Protein AF-A0A7J4DGB2-F1 (afdb_monomer_lite)

Secondary structure (DSSP, 8-state):
------------B--SEE----SSHHHHHHHHHHHHHHHHHHHHHH-GGGTS--HHHHHHHHHHHHHHSPPHHHHHHHHHHHHH--HHHHHHHHT-SEEEEETTTTEEEE--S--TTS-SSPPPPGGGS-STTTTSPPTT-PPPTTSHHHH-PPBPPSEEHHHHHHHHHHHHHHHHHHHHHHTTS-----TT---------THHHHHHHHHHHHHHHHHHHHHHHHHHHHH-----EEEETTEEE-SS-PPPP-SSPPPPEEETTEEEEEESS-SS-------

Foldseek 3Di:
DPPPPPPPQQALECEAEAEFAAPDPVLVVLLVVLVVQLVLQVVQLVDVVSPHRRLLSNLSSLVSNLVSGDFPSVVSLVVLLVVQVEPLLVVCVVVPQWDQPDPVVSDIDGDDNDDPPDDSHYDDDPVQAPLVCRLAQTPVNDDDCPQCVNNPDRHGHNYYSNNVSNVSSVVSVVVVVVVVVVVVDPPPDDDDDPPPPPPPDPVVVVVVVVVVVVVVVVVVVVVVVVVVVVPDDQDFDCPDPRGTDHPDDDDDDHPDFDDWDADVPDPVRTDGRDPDDDDDDDD

Radius of gyration: 28.69 Å; chains: 1; bounding box: 80×52×82 Å

Sequence (283 aa):
MTDSATTPQVELDGGTFAFTLPDHWIKWIVFVFGGLLFVIGFVMSADPEFGGPVPAVSAIGCLLMLAACPTELAVKLAKIRAQMRPAAVKMRSDAGGVELESFWNSATVERPSHDDRDWVFPAPPEDDWHLDSRYAADADKELIPEHPNRVGTPRPPQFSNYGIFSALAFLLLLWQASLLDWGRRPMEACLGCDVSTTTSGPHLAFYLIGISVIWLGISVFMWKRALAMQDTPTSNIRSMAVGTLELVGQVRPWVVHPPTVAVDGDASKSVDDLSAWYWKYEI

Structure (mmCIF, N/CA/C/O backbone):
data_AF-A0A7J4DGB2-F1
#
_entry.id   AF-A0A7J4DGB2-F1
#
loop_
_atom_site.group_PDB
_atom_site.id
_atom_site.type_symbol
_atom_site.label_atom_id
_atom_site.label_alt_id
_atom_site.label_comp_id
_atom_site.label_asym_id
_atom_site.label_entity_id
_atom_site.label_seq_id
_atom_site.pdbx_PDB_ins_code
_atom_site.Cartn_x
_atom_site.Cartn_y
_atom_site.Cartn_z
_atom_site.occupancy
_atom_site.B_iso_or_equiv
_atom_site.auth_seq_id
_atom_site.auth_comp_id
_atom_site.auth_asym_id
_atom_site.auth_atom_id
_atom_site.pdbx_PDB_model_num
ATOM 1 N N . MET A 1 1 ? -25.407 -21.820 27.261 1.00 27.69 1 MET A N 1
ATOM 2 C CA . MET A 1 1 ? -24.065 -22.180 26.762 1.00 27.69 1 MET A CA 1
ATOM 3 C C . MET A 1 1 ? -23.988 -21.680 25.336 1.00 27.69 1 MET A C 1
ATOM 5 O O . MET A 1 1 ? -24.285 -22.413 24.407 1.00 27.69 1 MET A O 1
ATOM 9 N N . THR A 1 2 ? -23.758 -20.384 25.189 1.00 28.05 2 THR A N 1
ATOM 10 C CA . THR A 1 2 ? -23.462 -19.740 23.911 1.00 28.05 2 THR A CA 1
ATOM 11 C C . THR A 1 2 ? -21.948 -19.700 23.818 1.00 28.05 2 THR A C 1
ATOM 13 O O . THR A 1 2 ? -21.305 -19.266 24.773 1.00 28.05 2 THR A O 1
ATOM 16 N N . ASP A 1 3 ? -21.399 -20.253 22.737 1.00 30.08 3 ASP A N 1
ATOM 17 C CA . ASP A 1 3 ? -19.969 -20.233 22.447 1.00 30.08 3 ASP A CA 1
ATOM 18 C C . ASP A 1 3 ? -19.434 -18.817 22.668 1.00 30.08 3 ASP A C 1
ATOM 20 O O . ASP A 1 3 ? -19.866 -17.874 22.004 1.00 30.08 3 ASP A O 1
ATOM 24 N N . SER A 1 4 ? -18.513 -18.663 23.621 1.00 35.34 4 SER A N 1
ATOM 25 C CA . SER A 1 4 ? -17.653 -17.489 23.691 1.00 35.34 4 SER A CA 1
ATOM 26 C C . SER A 1 4 ? -16.966 -17.403 22.336 1.00 35.34 4 SER A C 1
ATOM 28 O O . SER A 1 4 ? -16.158 -18.280 22.008 1.00 35.34 4 SER A O 1
ATOM 30 N N . ALA A 1 5 ? -17.363 -16.426 21.521 1.00 39.62 5 ALA A N 1
ATOM 31 C CA . ALA A 1 5 ? -16.809 -16.205 20.201 1.00 39.62 5 ALA A CA 1
ATOM 32 C C . ALA A 1 5 ? -15.293 -16.089 20.354 1.00 39.62 5 ALA A C 1
ATOM 34 O O . ALA A 1 5 ? -14.771 -15.086 20.834 1.00 39.62 5 ALA A O 1
ATOM 35 N N . THR A 1 6 ? -14.587 -17.160 20.004 1.00 41.75 6 THR A N 1
ATOM 36 C CA . THR A 1 6 ? -13.137 -17.157 19.925 1.00 41.75 6 THR A CA 1
ATOM 37 C C . THR A 1 6 ? -12.818 -16.132 18.859 1.00 41.75 6 THR A C 1
ATOM 39 O O . THR A 1 6 ? -13.097 -16.347 17.679 1.00 41.75 6 THR A O 1
ATOM 42 N N . THR A 1 7 ? -12.326 -14.968 19.282 1.00 51.03 7 THR A N 1
ATOM 43 C CA . THR A 1 7 ? -11.871 -13.937 18.359 1.00 51.03 7 THR A CA 1
ATOM 44 C C . THR A 1 7 ? -10.851 -14.629 17.458 1.00 51.03 7 THR A C 1
ATOM 46 O O . THR A 1 7 ? -9.883 -15.192 17.983 1.00 51.03 7 THR A O 1
ATOM 49 N N . PRO A 1 8 ? -11.088 -14.714 16.137 1.00 53.09 8 PRO A N 1
ATOM 50 C CA . PRO A 1 8 ? -10.176 -15.426 15.261 1.00 53.09 8 PRO A CA 1
ATOM 51 C C . PRO A 1 8 ? -8.798 -14.799 15.443 1.00 53.09 8 PRO A C 1
ATOM 53 O O . PRO A 1 8 ? -8.673 -13.576 15.401 1.00 53.09 8 PRO A O 1
ATOM 56 N N . GLN A 1 9 ? -7.776 -15.616 15.714 1.00 57.38 9 GLN A N 1
ATOM 57 C CA . GLN A 1 9 ? -6.423 -15.089 15.836 1.00 57.38 9 GLN A CA 1
ATOM 58 C C . GLN A 1 9 ? -6.034 -14.478 14.493 1.00 57.38 9 GLN A C 1
ATOM 60 O O . GLN A 1 9 ? -5.872 -15.176 13.492 1.00 57.38 9 GLN A O 1
ATOM 65 N N . VAL A 1 10 ? -5.965 -13.150 14.467 1.00 66.19 10 VAL A N 1
ATOM 66 C CA . VAL A 1 10 ? -5.619 -12.393 13.274 1.00 66.19 10 VAL A CA 1
ATOM 67 C C . VAL A 1 10 ? -4.107 -12.364 13.168 1.00 66.19 10 VAL A C 1
ATOM 69 O O . VAL A 1 10 ? -3.430 -11.557 13.796 1.00 66.19 10 VAL A O 1
ATOM 72 N N . GLU A 1 11 ? -3.573 -13.272 12.363 1.00 70.62 11 GLU A N 1
ATOM 73 C CA . GLU A 1 11 ? -2.153 -13.302 12.048 1.00 70.62 11 GLU A CA 1
ATOM 74 C C . GLU A 1 11 ? -1.846 -12.299 10.923 1.00 70.62 11 GLU A C 1
ATOM 76 O O . GLU A 1 11 ? -2.197 -12.498 9.755 1.00 70.62 11 GLU A O 1
ATOM 81 N N . LEU A 1 12 ? -1.179 -11.193 11.273 1.00 76.44 12 LEU A N 1
ATOM 82 C CA . LEU A 1 12 ? -0.697 -10.180 10.324 1.00 76.44 12 LEU A CA 1
ATOM 83 C C . LEU A 1 12 ? 0.734 -10.468 9.819 1.00 76.44 12 LEU A C 1
ATOM 85 O O . LEU A 1 12 ? 1.511 -9.540 9.580 1.00 76.44 12 LEU A O 1
ATOM 89 N N . ASP A 1 13 ? 1.103 -11.741 9.653 1.00 79.94 13 ASP A N 1
ATOM 90 C CA . ASP A 1 13 ? 2.403 -12.143 9.096 1.00 79.94 13 ASP A CA 1
ATOM 91 C C . ASP A 1 13 ? 2.305 -12.325 7.575 1.00 79.94 13 ASP A C 1
ATOM 93 O O . ASP A 1 13 ? 1.512 -13.138 7.099 1.00 79.94 13 ASP A O 1
ATOM 97 N N . GLY A 1 14 ? 3.071 -11.552 6.798 1.00 73.44 14 GLY A N 1
ATOM 98 C CA . GLY A 1 14 ? 3.142 -11.648 5.335 1.00 73.44 14 GLY A CA 1
ATOM 99 C C . GLY A 1 14 ? 3.915 -12.860 4.796 1.00 73.44 14 GLY A C 1
ATOM 100 O O . GLY A 1 14 ? 3.881 -13.149 3.601 1.00 73.44 14 GLY A O 1
ATOM 101 N N . GLY A 1 15 ? 4.618 -13.597 5.656 1.00 83.50 15 GLY A N 1
ATOM 102 C CA . GLY A 1 15 ? 5.395 -14.763 5.250 1.00 83.50 15 GLY A CA 1
ATOM 103 C C . GLY A 1 15 ? 6.564 -14.423 4.314 1.00 83.50 15 GLY A C 1
ATOM 104 O O . GLY A 1 15 ? 7.154 -13.343 4.354 1.00 83.50 15 GLY A O 1
ATOM 105 N N . THR A 1 16 ? 6.965 -15.378 3.474 1.00 84.50 16 THR A N 1
ATOM 106 C CA . THR A 1 16 ? 8.126 -15.217 2.581 1.00 84.50 16 THR A CA 1
ATOM 107 C C . THR A 1 16 ? 7.771 -14.576 1.241 1.00 84.50 16 THR A C 1
ATOM 109 O O . THR A 1 16 ? 8.539 -13.753 0.745 1.00 84.50 16 THR A O 1
ATOM 112 N N . PHE A 1 17 ? 6.616 -14.911 0.665 1.00 83.81 17 PHE A N 1
ATOM 113 C CA . PHE A 1 17 ? 6.192 -14.444 -0.656 1.00 83.81 17 PHE A CA 1
ATOM 114 C C . PHE A 1 17 ? 4.788 -13.857 -0.621 1.00 83.81 17 PHE A C 1
ATOM 116 O O . PHE A 1 17 ? 3.839 -14.524 -0.214 1.00 83.81 17 PHE A O 1
ATOM 123 N N . ALA A 1 18 ? 4.656 -12.648 -1.158 1.00 84.12 18 ALA A N 1
ATOM 124 C CA . ALA A 1 18 ? 3.411 -11.907 -1.185 1.00 84.12 18 ALA A CA 1
ATOM 125 C C . ALA A 1 18 ? 3.111 -11.336 -2.566 1.00 84.12 18 ALA A C 1
ATOM 127 O O . ALA A 1 18 ? 3.565 -10.249 -2.948 1.00 84.12 18 ALA A O 1
ATOM 128 N N . PHE A 1 19 ? 2.284 -12.078 -3.291 1.00 87.31 19 PHE A N 1
ATOM 129 C CA . PHE A 1 19 ? 1.751 -11.676 -4.581 1.00 87.31 19 PHE A CA 1
ATOM 130 C C . PHE A 1 19 ? 0.282 -11.315 -4.422 1.00 87.31 19 PHE A C 1
ATOM 132 O O . PHE A 1 19 ? -0.572 -12.167 -4.181 1.00 87.31 19 PHE A O 1
ATOM 139 N N . THR A 1 20 ? -0.006 -10.028 -4.533 1.00 89.31 20 THR A N 1
ATOM 140 C CA . THR A 1 20 ? -1.364 -9.490 -4.510 1.00 89.31 20 THR A CA 1
ATOM 141 C C . THR A 1 20 ? -1.845 -9.180 -5.919 1.00 89.31 20 THR A C 1
ATOM 143 O O . THR A 1 20 ? -1.058 -8.896 -6.822 1.00 89.31 20 THR A O 1
ATOM 146 N N . LEU A 1 21 ? -3.159 -9.227 -6.100 1.00 91.12 21 LEU A N 1
ATOM 147 C CA . LEU A 1 21 ? -3.816 -8.777 -7.319 1.00 91.12 21 LEU A CA 1
ATOM 148 C C . LEU A 1 21 ? -4.520 -7.440 -7.060 1.00 91.12 21 LEU A C 1
ATOM 150 O O . LEU A 1 21 ? -4.812 -7.128 -5.900 1.00 91.12 21 LEU A O 1
ATOM 154 N N . PRO A 1 22 ? -4.801 -6.657 -8.113 1.00 92.56 22 PRO A N 1
ATOM 155 C CA . PRO A 1 22 ? -5.600 -5.446 -7.993 1.00 92.56 22 PRO A CA 1
ATOM 156 C C . PRO A 1 22 ? -6.967 -5.712 -7.336 1.00 92.56 22 PRO A C 1
ATOM 158 O O . PRO A 1 22 ? -7.655 -6.678 -7.669 1.00 92.56 22 PRO A O 1
ATOM 161 N N . ASP A 1 23 ? -7.365 -4.837 -6.414 1.00 85.06 23 ASP A N 1
ATOM 162 C CA . ASP A 1 23 ? -8.613 -4.910 -5.632 1.00 85.06 23 ASP A CA 1
ATOM 163 C C . ASP A 1 23 ? -9.797 -4.177 -6.299 1.00 85.06 23 ASP A C 1
ATOM 165 O O . ASP A 1 23 ? -10.953 -4.508 -6.047 1.00 85.06 23 ASP A O 1
ATOM 169 N N . HIS A 1 24 ? -9.526 -3.223 -7.194 1.00 85.94 24 HIS A N 1
ATOM 170 C CA . HIS A 1 24 ? -10.535 -2.447 -7.918 1.00 85.94 24 HIS A CA 1
ATOM 171 C C . HIS A 1 24 ? -10.396 -2.566 -9.437 1.00 85.94 24 HIS A C 1
ATOM 173 O O . HIS A 1 24 ? -9.297 -2.706 -9.975 1.00 85.94 24 HIS A O 1
ATOM 179 N N . TRP A 1 25 ? -11.518 -2.420 -10.148 1.00 89.69 25 TRP A N 1
ATOM 180 C CA . TRP A 1 25 ? -11.575 -2.517 -11.612 1.00 89.69 25 TRP A CA 1
ATOM 181 C C . TRP A 1 25 ? -10.662 -1.499 -12.322 1.00 89.69 25 TRP A C 1
ATOM 183 O O . TRP A 1 25 ? -10.020 -1.840 -13.312 1.00 89.69 25 TRP A O 1
ATOM 193 N N . ILE A 1 26 ? -10.519 -0.281 -11.783 1.00 91.00 26 ILE A N 1
ATOM 194 C CA . ILE A 1 26 ? -9.603 0.740 -12.328 1.00 91.00 26 ILE A CA 1
ATOM 195 C C . ILE A 1 26 ? -8.151 0.261 -12.239 1.00 91.00 26 ILE A C 1
ATOM 197 O O . ILE A 1 26 ? -7.395 0.364 -13.204 1.00 91.00 26 ILE A O 1
ATOM 201 N N . LYS A 1 27 ? -7.757 -0.311 -11.096 1.00 92.56 27 LYS A N 1
ATOM 202 C CA . LYS A 1 27 ? -6.404 -0.846 -10.912 1.00 92.56 27 LYS A CA 1
ATOM 203 C C . LYS A 1 27 ? -6.159 -2.054 -11.818 1.00 92.56 27 LYS A C 1
ATOM 205 O O . LYS A 1 27 ? -5.052 -2.199 -12.319 1.00 92.56 27 LYS A O 1
ATOM 210 N N . TRP A 1 28 ? -7.179 -2.866 -12.110 1.00 95.25 28 TRP A N 1
ATOM 211 C CA . TRP A 1 28 ? -7.082 -3.918 -13.130 1.00 95.25 28 TRP A CA 1
ATOM 212 C C . TRP A 1 28 ? -6.769 -3.365 -14.524 1.00 95.25 28 TRP A C 1
ATOM 214 O O . TRP A 1 28 ? -5.903 -3.915 -15.201 1.00 95.25 28 TRP A O 1
ATOM 224 N N . ILE A 1 29 ? -7.401 -2.262 -14.937 1.00 95.88 29 ILE A N 1
ATOM 225 C CA . ILE A 1 29 ? -7.090 -1.607 -16.220 1.00 95.88 29 ILE A CA 1
ATOM 226 C C . ILE A 1 29 ? -5.627 -1.154 -16.249 1.00 95.88 29 ILE A C 1
ATOM 228 O O . ILE A 1 29 ? -4.911 -1.459 -17.202 1.00 95.88 29 ILE A O 1
ATOM 232 N N . VAL A 1 30 ? -5.166 -0.476 -15.192 1.00 95.38 30 VAL A N 1
ATOM 233 C CA . VAL A 1 30 ? -3.769 -0.020 -15.079 1.00 95.38 30 VAL A CA 1
ATOM 234 C C . VAL A 1 30 ? -2.798 -1.202 -15.091 1.00 95.38 30 VAL A C 1
ATOM 236 O O . VAL A 1 30 ? -1.768 -1.140 -15.759 1.00 95.38 30 VAL A O 1
ATOM 239 N N . PHE A 1 31 ? -3.134 -2.293 -14.403 1.00 95.56 31 PHE A N 1
ATOM 240 C CA . PHE A 1 31 ? -2.315 -3.501 -14.345 1.00 95.56 31 PHE A CA 1
ATOM 241 C C . PHE A 1 31 ? -2.181 -4.174 -15.715 1.00 95.56 31 PHE A C 1
ATOM 243 O O . PHE A 1 31 ? -1.068 -4.483 -16.138 1.00 95.56 31 PHE A O 1
ATOM 250 N N . VAL A 1 32 ? -3.292 -4.357 -16.438 1.00 96.38 32 VAL A N 1
ATOM 251 C CA . VAL A 1 32 ? -3.288 -4.951 -17.786 1.00 96.38 32 VAL A CA 1
ATOM 252 C C . VAL A 1 32 ? -2.542 -4.054 -18.770 1.00 96.38 32 VAL A C 1
ATOM 254 O O . VAL A 1 32 ? -1.711 -4.541 -19.534 1.00 96.38 32 VAL A O 1
ATOM 257 N N . PHE A 1 33 ? -2.782 -2.744 -18.724 1.00 96.62 33 PHE A N 1
ATOM 258 C CA . PHE A 1 33 ? -2.067 -1.782 -19.559 1.00 96.62 33 PHE A CA 1
ATOM 259 C C . PHE A 1 33 ? -0.557 -1.780 -19.270 1.00 96.62 33 PHE A C 1
ATOM 261 O O . PHE A 1 33 ? 0.250 -1.817 -20.198 1.00 96.62 33 PHE A O 1
ATOM 268 N N . GLY A 1 34 ? -0.164 -1.827 -17.994 1.00 95.94 34 GLY A N 1
ATOM 269 C CA . GLY A 1 34 ? 1.232 -1.978 -17.583 1.00 95.94 34 GLY A CA 1
ATOM 270 C C . GLY A 1 34 ? 1.858 -3.280 -18.091 1.00 95.94 34 GLY A C 1
ATOM 271 O O . GLY A 1 34 ? 2.965 -3.258 -18.627 1.00 95.94 34 GLY A O 1
ATOM 272 N N . GLY A 1 35 ? 1.127 -4.396 -18.017 1.00 96.00 35 GLY A N 1
ATOM 273 C CA . GLY A 1 35 ? 1.557 -5.683 -18.569 1.00 96.00 35 GLY A CA 1
ATOM 274 C C . GLY A 1 35 ? 1.746 -5.658 -20.090 1.00 96.00 35 GLY A C 1
ATOM 275 O O . GLY A 1 35 ? 2.731 -6.194 -20.596 1.00 96.00 35 GLY A O 1
ATOM 276 N N . LEU A 1 36 ? 0.859 -4.982 -20.826 1.00 96.44 36 LEU A N 1
ATOM 277 C CA . LEU A 1 36 ? 1.003 -4.791 -22.274 1.00 96.44 36 LEU A CA 1
ATOM 278 C C . LEU A 1 36 ? 2.256 -3.978 -22.612 1.00 96.44 36 LEU A C 1
ATOM 280 O O . LEU A 1 36 ? 3.029 -4.387 -23.476 1.00 96.44 36 LEU A O 1
ATOM 284 N N . LEU A 1 37 ? 2.500 -2.870 -21.904 1.00 94.88 37 LEU A N 1
ATOM 285 C CA . LEU A 1 37 ? 3.717 -2.071 -22.082 1.00 94.88 37 LEU A CA 1
ATOM 286 C C . LEU A 1 37 ? 4.981 -2.861 -21.739 1.00 94.88 37 LEU A C 1
ATOM 288 O O . LEU A 1 37 ? 5.983 -2.737 -22.442 1.00 94.88 37 LEU A O 1
ATOM 292 N N . PHE A 1 38 ? 4.927 -3.707 -20.708 1.00 95.31 38 PHE A N 1
ATOM 293 C CA . PHE A 1 38 ? 6.025 -4.604 -20.371 1.00 95.31 38 PHE A CA 1
ATOM 294 C C . PHE A 1 38 ? 6.406 -5.506 -21.549 1.00 95.31 38 PHE A C 1
ATOM 296 O O . PHE A 1 38 ? 7.572 -5.519 -21.951 1.00 95.31 38 PHE A O 1
ATOM 303 N N . VAL A 1 39 ? 5.425 -6.202 -22.131 1.00 93.81 39 VAL A N 1
ATOM 304 C CA . VAL A 1 39 ? 5.641 -7.118 -23.261 1.00 93.81 39 VAL A CA 1
ATOM 305 C C . VAL A 1 39 ? 6.080 -6.365 -24.515 1.00 93.81 39 VAL A C 1
ATOM 307 O O . VAL A 1 39 ? 7.064 -6.757 -25.135 1.00 93.81 39 VAL A O 1
ATOM 310 N N . ILE A 1 40 ? 5.403 -5.268 -24.869 1.00 91.38 40 ILE A N 1
ATOM 311 C CA . ILE A 1 40 ? 5.737 -4.462 -26.054 1.00 91.38 40 ILE A CA 1
ATOM 312 C C . ILE A 1 40 ? 7.166 -3.931 -25.947 1.00 91.38 40 ILE A C 1
ATOM 314 O O . ILE A 1 40 ? 7.957 -4.129 -26.865 1.00 91.38 40 ILE A O 1
ATOM 318 N N . GLY A 1 41 ? 7.528 -3.326 -24.813 1.00 90.00 41 GLY A N 1
ATOM 319 C CA . GLY A 1 41 ? 8.883 -2.824 -24.597 1.00 90.00 41 GLY A CA 1
ATOM 320 C C . GLY A 1 41 ? 9.940 -3.927 -24.663 1.00 90.00 41 GLY A C 1
ATOM 321 O O . GLY A 1 41 ? 11.039 -3.696 -25.166 1.00 90.00 41 GLY A O 1
ATOM 322 N N . PHE A 1 42 ? 9.604 -5.144 -24.221 1.00 90.12 42 PHE A N 1
ATOM 323 C CA . PHE A 1 42 ? 10.534 -6.267 -24.225 1.00 90.12 42 PHE A CA 1
ATOM 324 C C . PHE A 1 42 ? 10.745 -6.781 -25.649 1.00 90.12 42 PHE A C 1
ATOM 326 O O . PHE A 1 42 ? 11.883 -7.000 -26.052 1.00 90.12 42 PHE A O 1
ATOM 333 N N . VAL A 1 43 ? 9.670 -6.895 -26.435 1.00 89.31 43 VAL A N 1
ATOM 334 C CA . VAL A 1 43 ? 9.733 -7.274 -27.855 1.00 89.31 43 VAL A CA 1
ATOM 335 C C . VAL A 1 43 ? 10.516 -6.237 -28.660 1.00 89.31 43 VAL A C 1
ATOM 337 O O . VAL A 1 43 ? 11.433 -6.615 -29.381 1.00 89.31 43 VAL A O 1
ATOM 340 N N . MET A 1 44 ? 10.248 -4.941 -28.464 1.00 85.75 44 MET A N 1
ATOM 341 C CA . MET A 1 44 ? 11.034 -3.860 -29.083 1.00 85.75 44 MET A CA 1
ATOM 342 C C . MET A 1 44 ? 12.517 -3.920 -28.683 1.00 85.75 44 MET A C 1
ATOM 344 O O . MET A 1 44 ? 13.391 -3.557 -29.460 1.00 85.75 44 MET A O 1
ATOM 348 N N . SER A 1 45 ? 12.816 -4.400 -27.472 1.00 84.94 45 SER A N 1
ATOM 349 C CA . SER A 1 45 ? 14.193 -4.573 -26.990 1.00 84.94 45 SER A CA 1
ATOM 350 C C . SER A 1 45 ? 14.903 -5.798 -27.555 1.00 84.94 45 SER A C 1
ATOM 352 O O . SER A 1 45 ? 16.130 -5.796 -27.650 1.00 84.94 45 SER A O 1
ATOM 354 N N . ALA A 1 46 ? 14.147 -6.833 -27.914 1.00 83.12 46 ALA A N 1
ATOM 355 C CA . ALA A 1 46 ? 14.671 -8.077 -28.459 1.00 83.12 46 ALA A CA 1
ATOM 356 C C . ALA A 1 46 ? 14.844 -8.029 -29.985 1.00 83.12 46 ALA A C 1
ATOM 358 O O . ALA A 1 46 ? 15.755 -8.674 -30.503 1.00 83.12 46 ALA A O 1
ATOM 359 N N . ASP A 1 47 ? 13.996 -7.272 -30.686 1.00 79.00 47 ASP A N 1
ATOM 360 C CA . ASP A 1 47 ? 13.971 -7.202 -32.146 1.00 79.00 47 ASP A CA 1
ATOM 361 C C . ASP A 1 47 ? 14.287 -5.781 -32.664 1.00 79.00 47 ASP A C 1
ATOM 363 O O . ASP A 1 47 ? 13.488 -4.855 -32.478 1.00 79.00 47 ASP A O 1
ATOM 367 N N . PRO A 1 48 ? 15.432 -5.586 -33.350 1.00 69.75 48 PRO A N 1
ATOM 368 C CA . PRO A 1 48 ? 15.803 -4.306 -33.947 1.00 69.75 48 PRO A CA 1
ATOM 369 C C . PRO A 1 48 ? 14.792 -3.763 -34.969 1.00 69.75 48 PRO A C 1
ATOM 371 O O . PRO A 1 48 ? 14.732 -2.544 -35.153 1.00 69.75 48 PRO A O 1
ATOM 374 N N . GLU A 1 49 ? 13.999 -4.618 -35.624 1.00 74.31 49 GLU A N 1
ATOM 375 C CA . GLU A 1 49 ? 13.055 -4.213 -36.677 1.00 74.31 49 GLU A CA 1
ATOM 376 C C . GLU A 1 49 ? 11.820 -3.474 -36.126 1.00 74.31 49 GLU A C 1
ATOM 378 O O . GLU A 1 49 ? 11.176 -2.709 -36.845 1.00 74.31 49 GLU A O 1
ATOM 383 N N . PHE A 1 50 ? 11.522 -3.631 -34.831 1.00 67.00 50 PHE A N 1
ATOM 384 C CA . PHE A 1 50 ? 10.317 -3.099 -34.181 1.00 67.00 50 PHE A CA 1
ATOM 385 C C . PHE A 1 50 ? 10.477 -1.715 -33.524 1.00 67.00 50 PHE A C 1
ATOM 387 O O . PHE A 1 50 ? 9.557 -1.250 -32.849 1.00 67.00 50 PHE A O 1
ATOM 394 N N . GLY A 1 51 ? 11.604 -1.023 -33.732 1.00 62.75 51 GLY A N 1
ATOM 395 C CA . GLY A 1 51 ? 11.818 0.345 -33.225 1.00 62.75 51 GLY A CA 1
ATOM 396 C C . GLY A 1 51 ? 13.070 0.551 -32.366 1.00 62.75 51 GLY A C 1
ATOM 397 O O . GLY A 1 51 ? 13.210 1.613 -31.758 1.00 62.75 51 GLY A O 1
ATOM 398 N N . GLY A 1 52 ? 13.987 -0.423 -32.342 1.00 67.25 52 GLY A N 1
ATOM 399 C CA . GLY A 1 52 ? 15.250 -0.361 -31.599 1.00 67.25 52 GLY A CA 1
ATOM 400 C C . GLY A 1 52 ? 15.103 -0.644 -30.096 1.00 67.25 52 GLY A C 1
ATOM 401 O O . GLY A 1 52 ? 13.987 -0.697 -29.577 1.00 67.25 52 GLY A O 1
ATOM 402 N N . PRO A 1 53 ? 16.220 -0.831 -29.363 1.00 74.25 53 PRO A N 1
ATOM 403 C CA . PRO A 1 53 ? 16.142 -1.337 -28.006 1.00 74.25 53 PRO A CA 1
ATOM 404 C C . PRO A 1 53 ? 15.730 -0.256 -27.001 1.00 74.25 53 PRO A C 1
ATOM 406 O O . PRO A 1 53 ? 16.535 0.591 -26.603 1.00 74.25 53 PRO A O 1
ATOM 409 N N . VAL A 1 54 ? 14.464 -0.310 -26.573 1.00 83.31 54 VAL A N 1
ATOM 410 C CA . VAL A 1 54 ? 13.867 0.627 -25.606 1.00 83.31 54 VAL A CA 1
ATOM 411 C C . VAL A 1 54 ? 13.335 -0.103 -24.357 1.00 83.31 54 VAL A C 1
ATOM 413 O O . VAL A 1 54 ? 12.128 -0.077 -24.083 1.00 83.31 54 VAL A O 1
ATOM 416 N N . PRO A 1 55 ? 14.207 -0.730 -23.539 1.00 87.44 55 PRO A N 1
ATOM 417 C CA . PRO A 1 55 ? 13.787 -1.431 -22.319 1.00 87.44 55 PRO A CA 1
ATOM 418 C C . PRO A 1 55 ? 13.137 -0.498 -21.283 1.00 87.44 55 PRO A C 1
ATOM 420 O O . PRO A 1 55 ? 12.432 -0.967 -20.387 1.00 87.44 55 PRO A O 1
ATOM 423 N N . ALA A 1 56 ? 13.292 0.826 -21.421 1.00 87.31 56 ALA A N 1
ATOM 424 C CA . ALA A 1 56 ? 12.560 1.802 -20.616 1.00 87.31 56 ALA A CA 1
ATOM 425 C C . ALA A 1 56 ? 11.033 1.679 -20.739 1.00 87.31 56 ALA A C 1
ATOM 427 O O . ALA A 1 56 ? 10.335 1.905 -19.750 1.00 87.31 56 ALA A O 1
ATOM 428 N N . VAL A 1 57 ? 10.501 1.281 -21.902 1.00 90.69 57 VAL A N 1
ATOM 429 C CA . VAL A 1 57 ? 9.053 1.047 -22.064 1.00 90.69 57 VAL A CA 1
ATOM 430 C C . VAL A 1 57 ? 8.602 -0.097 -21.154 1.00 90.69 57 VAL A C 1
ATOM 432 O O . VAL A 1 57 ? 7.595 0.029 -20.454 1.00 90.69 57 VAL A O 1
ATOM 435 N N . SER A 1 58 ? 9.398 -1.167 -21.066 1.00 93.50 58 SER A N 1
ATOM 436 C CA . SER A 1 58 ? 9.114 -2.260 -20.140 1.00 93.50 58 SER A CA 1
ATOM 437 C C . SER A 1 58 ? 9.221 -1.839 -18.681 1.00 93.50 58 SER A C 1
ATOM 439 O O . SER A 1 58 ? 8.400 -2.258 -17.866 1.00 93.50 58 SER A O 1
ATOM 441 N N . ALA A 1 59 ? 10.185 -0.976 -18.349 1.00 92.50 59 ALA A N 1
ATOM 442 C CA . ALA A 1 59 ? 10.328 -0.447 -16.996 1.00 92.50 59 ALA A CA 1
ATOM 443 C C . ALA A 1 59 ? 9.093 0.360 -16.566 1.00 92.50 59 ALA A C 1
ATOM 445 O O . ALA A 1 59 ? 8.605 0.186 -15.448 1.00 92.50 59 ALA A O 1
ATOM 446 N N . ILE A 1 60 ? 8.546 1.194 -17.460 1.00 93.06 60 ILE A N 1
ATOM 447 C CA . ILE A 1 60 ? 7.292 1.926 -17.220 1.00 93.06 60 ILE A CA 1
ATOM 448 C C . ILE A 1 60 ? 6.137 0.942 -16.996 1.00 93.06 60 ILE A C 1
ATOM 450 O O . ILE A 1 60 ? 5.361 1.121 -16.057 1.00 93.06 60 ILE A O 1
ATOM 454 N N . GLY A 1 61 ? 6.060 -0.127 -17.795 1.00 95.06 61 GLY A N 1
ATOM 455 C CA . GLY A 1 61 ? 5.089 -1.206 -17.597 1.00 95.06 61 GLY A CA 1
ATOM 456 C C . GLY A 1 61 ? 5.147 -1.812 -16.189 1.00 95.06 61 GLY A C 1
ATOM 457 O O . GLY A 1 61 ? 4.123 -1.897 -15.509 1.00 95.06 61 GLY A O 1
ATOM 458 N N . CYS A 1 62 ? 6.350 -2.133 -15.700 1.00 94.94 62 CYS A N 1
ATOM 459 C CA . CYS A 1 62 ? 6.557 -2.631 -14.336 1.00 94.94 62 CYS A CA 1
ATOM 460 C C . CYS A 1 62 ? 6.116 -1.627 -13.260 1.00 94.94 62 CYS A C 1
ATOM 462 O O . CYS A 1 62 ? 5.492 -2.025 -12.280 1.00 94.94 62 CYS A O 1
ATOM 464 N N . LEU A 1 63 ? 6.411 -0.334 -13.432 1.0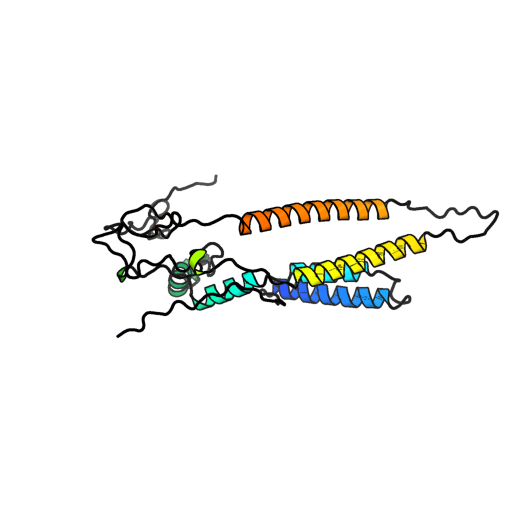0 93.50 63 LEU A N 1
ATOM 465 C CA . LEU A 1 63 ? 6.014 0.711 -12.478 1.00 93.50 63 LEU A CA 1
ATOM 466 C C . LEU A 1 63 ? 4.491 0.924 -12.435 1.00 93.50 63 LEU A C 1
ATOM 468 O O . LEU A 1 63 ? 3.938 1.213 -11.374 1.00 93.50 63 LEU A O 1
ATOM 472 N N . LEU A 1 64 ? 3.796 0.745 -13.559 1.00 94.94 64 LEU A N 1
ATOM 473 C CA . LEU A 1 64 ? 2.331 0.788 -13.595 1.00 94.94 64 LEU A CA 1
ATOM 474 C C . LEU A 1 64 ? 1.713 -0.424 -12.893 1.00 94.94 64 LEU A C 1
ATOM 476 O O . LEU A 1 64 ? 0.794 -0.264 -12.088 1.00 94.94 64 LEU A O 1
ATOM 480 N N . MET A 1 65 ? 2.248 -1.625 -13.133 1.00 94.44 65 MET A N 1
ATOM 481 C CA . MET A 1 65 ? 1.826 -2.833 -12.412 1.00 94.44 65 MET A CA 1
ATOM 482 C C . MET A 1 65 ? 2.084 -2.705 -10.905 1.00 94.44 65 MET A C 1
ATOM 484 O O . MET A 1 65 ? 1.229 -3.069 -10.099 1.00 94.44 65 MET A O 1
ATOM 488 N N . LEU A 1 66 ? 3.224 -2.119 -10.526 1.00 92.12 66 LEU A N 1
ATOM 489 C CA . LEU A 1 66 ? 3.573 -1.794 -9.146 1.00 92.12 66 LEU A CA 1
ATOM 490 C C . LEU A 1 66 ? 2.530 -0.885 -8.483 1.00 92.12 66 LEU A C 1
ATOM 492 O O . LEU A 1 66 ? 2.095 -1.172 -7.371 1.00 92.12 66 LEU A O 1
ATOM 496 N N . ALA A 1 67 ? 2.122 0.192 -9.157 1.00 90.75 67 ALA A N 1
ATOM 497 C CA . ALA A 1 67 ? 1.142 1.143 -8.632 1.00 90.75 67 ALA A CA 1
ATOM 498 C C . ALA A 1 67 ? -0.276 0.550 -8.520 1.00 90.75 67 ALA A C 1
ATOM 500 O O . ALA A 1 67 ? -1.068 0.986 -7.683 1.00 90.75 67 ALA A O 1
ATOM 501 N N . ALA A 1 68 ? -0.605 -0.439 -9.353 1.00 93.12 68 ALA A N 1
ATOM 502 C CA . ALA A 1 68 ? -1.910 -1.090 -9.351 1.00 93.12 68 ALA A CA 1
ATOM 503 C C . ALA A 1 68 ? -2.078 -2.132 -8.230 1.00 93.12 68 ALA A C 1
ATOM 505 O O . ALA A 1 68 ? -3.202 -2.369 -7.780 1.00 93.12 68 ALA A O 1
ATOM 506 N N . CYS A 1 69 ? -0.992 -2.763 -7.778 1.00 91.62 69 CYS A N 1
ATOM 507 C CA . CYS A 1 69 ? -1.064 -3.835 -6.789 1.00 91.62 69 CYS A CA 1
ATOM 508 C C . CYS A 1 69 ? -1.103 -3.297 -5.342 1.00 91.62 69 CYS A C 1
ATOM 510 O O . CYS A 1 69 ? -0.152 -2.644 -4.909 1.00 91.62 69 CYS A O 1
ATOM 512 N N . PRO A 1 70 ? -2.147 -3.609 -4.545 1.00 89.81 70 PRO A N 1
ATOM 513 C CA . PRO A 1 70 ? -2.184 -3.263 -3.122 1.00 89.81 70 PRO A CA 1
ATOM 514 C C . PRO A 1 70 ? -1.153 -4.071 -2.319 1.00 89.81 70 PRO A C 1
ATOM 516 O O . PRO A 1 70 ? -0.695 -5.125 -2.754 1.00 89.81 70 PRO A O 1
ATOM 519 N N . THR A 1 71 ? -0.795 -3.624 -1.114 1.00 86.81 71 THR A N 1
ATOM 520 C CA . THR A 1 71 ? 0.076 -4.414 -0.227 1.00 86.81 71 THR A CA 1
ATOM 521 C C . THR A 1 71 ? -0.673 -5.620 0.343 1.00 86.81 71 THR A C 1
ATOM 523 O O . THR A 1 71 ? -1.894 -5.604 0.487 1.00 86.81 71 THR A O 1
ATOM 526 N N . GLU A 1 72 ? 0.047 -6.683 0.702 1.00 86.12 72 GLU A N 1
ATOM 527 C CA . GLU A 1 72 ? -0.573 -7.875 1.297 1.00 86.12 72 GLU A CA 1
ATOM 528 C C . GLU A 1 72 ? -1.303 -7.560 2.602 1.00 86.12 72 GLU A C 1
ATOM 530 O O . GLU A 1 72 ? -2.408 -8.047 2.828 1.00 86.12 72 GLU A O 1
ATOM 535 N N . LEU A 1 73 ? -0.717 -6.686 3.422 1.00 83.75 73 LEU A N 1
ATOM 536 C CA . LEU A 1 73 ? -1.341 -6.207 4.646 1.00 83.75 73 LEU A CA 1
ATOM 537 C C . LEU A 1 73 ? -2.679 -5.517 4.353 1.00 83.75 73 LEU A C 1
ATOM 539 O O . LEU A 1 73 ? -3.661 -5.805 5.027 1.00 83.75 73 LEU A O 1
ATOM 543 N N . ALA A 1 74 ? -2.747 -4.670 3.320 1.00 84.25 74 ALA A N 1
ATOM 544 C CA . ALA A 1 74 ? -3.995 -4.023 2.921 1.00 84.25 74 ALA A CA 1
ATOM 545 C C . ALA A 1 74 ? -5.054 -5.050 2.485 1.00 84.25 74 ALA A C 1
ATOM 547 O O . ALA A 1 74 ? -6.207 -4.952 2.893 1.00 84.25 74 ALA A O 1
ATOM 548 N N . VAL A 1 75 ? -4.662 -6.082 1.730 1.00 85.81 75 VAL A N 1
ATOM 549 C CA . VAL A 1 75 ? -5.577 -7.163 1.321 1.00 85.81 75 VAL A CA 1
ATOM 550 C C . VAL A 1 75 ? -6.059 -7.979 2.525 1.00 85.81 75 VAL A C 1
ATOM 552 O O . VAL A 1 75 ? -7.241 -8.317 2.599 1.00 85.81 75 VAL A O 1
ATOM 555 N N . LYS A 1 76 ? -5.175 -8.302 3.476 1.00 85.12 76 LYS A N 1
ATOM 556 C CA . LYS A 1 76 ? -5.547 -9.013 4.710 1.00 85.12 76 LYS A CA 1
ATOM 557 C C . LYS A 1 76 ? -6.507 -8.184 5.551 1.00 85.12 76 LYS A C 1
ATOM 559 O O . LYS A 1 76 ? -7.558 -8.693 5.924 1.00 85.12 76 LYS A O 1
ATOM 564 N N . LEU A 1 77 ? -6.201 -6.908 5.768 1.00 83.31 77 LEU A N 1
ATOM 565 C CA . LEU A 1 77 ? -7.072 -5.980 6.490 1.00 83.31 77 LEU A CA 1
ATOM 566 C C . LEU A 1 77 ? -8.442 -5.848 5.819 1.00 83.31 77 LEU A C 1
ATOM 568 O O . LEU A 1 77 ? -9.456 -5.942 6.503 1.00 83.31 77 LEU A O 1
ATOM 572 N N . ALA A 1 78 ? -8.491 -5.721 4.492 1.00 80.81 78 ALA A N 1
ATOM 573 C CA . ALA A 1 78 ? -9.749 -5.677 3.750 1.00 80.81 78 ALA A CA 1
ATOM 574 C C . ALA A 1 78 ? -10.571 -6.968 3.923 1.00 80.81 78 ALA A C 1
ATOM 576 O O . ALA A 1 78 ? -11.781 -6.908 4.135 1.00 80.81 78 ALA A O 1
ATOM 577 N N . LYS A 1 79 ? -9.923 -8.142 3.896 1.00 83.00 79 LYS A N 1
ATOM 578 C CA . LYS A 1 79 ? -10.588 -9.434 4.148 1.00 83.00 79 LYS A CA 1
ATOM 579 C C . LYS A 1 79 ? -11.127 -9.539 5.572 1.00 83.00 79 LYS A C 1
ATOM 581 O O . LYS A 1 79 ? -12.263 -9.969 5.746 1.00 83.00 79 LYS A O 1
ATOM 586 N N . ILE A 1 80 ? -10.341 -9.135 6.568 1.00 80.94 80 ILE A N 1
ATOM 587 C CA . ILE A 1 80 ? -10.761 -9.156 7.975 1.00 80.94 80 ILE A CA 1
ATOM 588 C C . ILE A 1 80 ? -11.945 -8.207 8.170 1.00 80.94 80 ILE A C 1
ATOM 590 O O . ILE A 1 80 ? -12.957 -8.611 8.729 1.00 80.94 80 ILE A O 1
ATOM 594 N N . ARG A 1 81 ? -11.881 -6.985 7.627 1.00 77.81 81 ARG A N 1
ATOM 595 C CA . ARG A 1 81 ? -12.999 -6.029 7.663 1.00 77.81 81 ARG A CA 1
ATOM 596 C C . ARG A 1 81 ? -14.261 -6.589 7.009 1.00 77.81 81 ARG A C 1
ATOM 598 O O . ARG A 1 81 ? -15.348 -6.446 7.563 1.00 77.81 81 ARG A O 1
ATOM 605 N N . ALA A 1 82 ? -14.128 -7.261 5.866 1.00 75.56 82 ALA A N 1
ATOM 606 C CA . ALA A 1 82 ? -15.258 -7.893 5.188 1.00 75.56 82 ALA A CA 1
ATOM 607 C C . ALA A 1 82 ? -15.886 -9.032 6.012 1.00 75.56 82 ALA A C 1
ATOM 609 O O . ALA A 1 82 ? -17.100 -9.219 5.961 1.00 75.56 82 ALA A O 1
ATOM 610 N N . GLN A 1 83 ? -15.081 -9.778 6.776 1.00 78.19 83 GLN A N 1
ATOM 611 C CA . GLN A 1 83 ? -15.555 -10.852 7.656 1.00 78.19 83 GLN A CA 1
ATOM 612 C C . GLN A 1 83 ? -16.200 -10.316 8.937 1.00 78.19 83 GLN A C 1
ATOM 614 O O . GLN A 1 83 ? -17.279 -10.764 9.314 1.00 78.19 83 GLN A O 1
ATOM 619 N N . MET A 1 84 ? -15.545 -9.358 9.593 1.00 72.56 84 MET A N 1
ATOM 620 C CA . MET A 1 84 ? -15.944 -8.855 10.907 1.00 72.56 84 MET A CA 1
ATOM 621 C C . MET A 1 84 ? -17.090 -7.841 10.832 1.00 72.56 84 MET A C 1
ATOM 623 O O . MET A 1 84 ? -17.845 -7.739 11.792 1.00 72.56 84 MET A O 1
ATOM 627 N N . ARG A 1 85 ? -17.236 -7.125 9.701 1.00 67.56 85 ARG A N 1
ATOM 628 C CA . ARG A 1 85 ? -18.218 -6.047 9.460 1.00 67.56 85 ARG A CA 1
ATOM 629 C C . ARG A 1 85 ? -18.312 -5.092 10.665 1.00 67.56 85 ARG A C 1
ATOM 631 O O . ARG A 1 85 ? -19.234 -5.242 11.470 1.00 67.56 85 ARG A O 1
ATOM 638 N N . PRO A 1 86 ? -17.391 -4.112 10.782 1.00 65.56 86 PRO A N 1
ATOM 639 C CA . PRO A 1 86 ? -17.382 -3.141 11.877 1.00 65.56 86 PRO A CA 1
ATOM 640 C C . PRO A 1 86 ? -18.772 -2.551 12.117 1.00 65.56 86 PRO A C 1
ATOM 642 O O . PRO A 1 86 ? -19.541 -2.372 11.167 1.00 65.56 86 PRO A O 1
ATOM 645 N N . ALA A 1 87 ? -19.105 -2.253 13.374 1.00 59.50 87 ALA A N 1
ATOM 646 C CA . ALA A 1 87 ? -20.460 -1.866 13.771 1.00 59.50 87 ALA A CA 1
ATOM 647 C C . ALA A 1 87 ? -21.016 -0.708 12.924 1.00 59.50 87 ALA A C 1
ATOM 649 O O . ALA A 1 87 ? -22.156 -0.791 12.473 1.00 59.50 87 ALA A O 1
ATOM 650 N N . ALA A 1 88 ? -20.199 0.296 12.587 1.00 59.00 88 ALA A N 1
ATOM 651 C CA . ALA A 1 88 ? -20.617 1.400 11.725 1.00 59.00 88 ALA A CA 1
ATOM 652 C C . ALA A 1 88 ? -20.985 0.942 10.303 1.00 59.00 88 ALA A C 1
ATOM 654 O O . ALA A 1 88 ? -21.975 1.406 9.740 1.00 59.00 88 ALA A O 1
ATOM 655 N N . VAL A 1 89 ? -20.236 -0.002 9.724 1.00 59.12 89 VAL A N 1
ATOM 656 C CA . VAL A 1 89 ? -20.534 -0.589 8.407 1.00 59.12 89 VAL A CA 1
ATOM 657 C C . VAL A 1 89 ? -21.786 -1.461 8.478 1.00 59.12 89 VAL A C 1
ATOM 659 O O . VAL A 1 89 ? -22.612 -1.401 7.571 1.00 59.12 89 VAL A O 1
ATOM 662 N N . LYS A 1 90 ? -21.966 -2.234 9.558 1.00 58.69 90 LYS A N 1
ATOM 663 C CA . LYS A 1 90 ? -23.166 -3.054 9.779 1.00 58.69 90 LYS A CA 1
ATOM 664 C C . LYS A 1 90 ? -24.416 -2.182 9.924 1.00 58.69 90 LYS A C 1
ATOM 666 O O . LYS A 1 90 ? -25.336 -2.341 9.128 1.00 58.69 90 LYS A O 1
ATOM 671 N N . MET A 1 91 ? -24.401 -1.208 10.838 1.00 57.81 91 MET A N 1
ATOM 672 C CA . MET A 1 91 ? -25.498 -0.257 11.066 1.00 57.81 91 MET A CA 1
ATOM 673 C C . MET A 1 91 ? -25.854 0.514 9.788 1.00 57.81 91 MET A C 1
ATOM 675 O O . MET A 1 91 ? -27.028 0.677 9.471 1.00 57.81 91 MET A O 1
ATOM 679 N N . ARG A 1 92 ? -24.856 0.938 9.000 1.00 62.22 92 ARG A N 1
ATOM 680 C CA . ARG A 1 92 ? -25.085 1.638 7.724 1.00 62.22 92 ARG A CA 1
ATOM 681 C C . ARG A 1 92 ? -25.557 0.712 6.604 1.00 62.22 92 ARG A C 1
ATOM 683 O O . ARG A 1 92 ? -26.351 1.144 5.775 1.00 62.22 92 ARG A O 1
ATOM 690 N N . SER A 1 93 ? -25.109 -0.546 6.579 1.00 58.16 93 SER A N 1
ATOM 691 C CA . SER A 1 93 ? -25.597 -1.541 5.617 1.00 58.16 93 SER A CA 1
ATOM 692 C C . SER A 1 93 ? -27.034 -1.969 5.909 1.00 58.16 93 SER A C 1
ATOM 694 O O . SER A 1 93 ? -27.820 -2.116 4.976 1.00 58.16 93 SER A O 1
ATOM 696 N N . ASP A 1 94 ? -27.385 -2.101 7.191 1.00 62.75 94 ASP A N 1
ATOM 697 C CA . ASP A 1 94 ? -28.731 -2.448 7.650 1.00 62.75 94 ASP A CA 1
ATOM 698 C C . ASP A 1 94 ? -29.704 -1.273 7.436 1.00 62.75 94 ASP A C 1
ATOM 700 O O . ASP A 1 94 ? -30.884 -1.491 7.169 1.00 62.75 94 ASP A O 1
ATOM 704 N N . ALA A 1 95 ? -29.203 -0.032 7.455 1.00 60.34 95 ALA A N 1
ATOM 705 C CA . ALA A 1 95 ? -29.976 1.175 7.155 1.00 60.34 95 ALA A CA 1
ATOM 706 C C . ALA A 1 95 ? -30.291 1.393 5.657 1.00 60.34 95 ALA A C 1
ATOM 708 O O . ALA A 1 95 ? -31.062 2.292 5.336 1.00 60.34 95 ALA A O 1
ATOM 709 N N . GLY A 1 96 ? -29.741 0.586 4.740 1.00 52.81 96 GLY A N 1
ATOM 710 C CA . GLY A 1 96 ? -29.984 0.710 3.297 1.00 52.81 96 GLY A CA 1
ATOM 711 C C . GLY A 1 96 ? -29.162 1.828 2.636 1.00 52.81 96 GLY A C 1
ATOM 712 O O . GLY A 1 96 ? -29.227 2.996 3.001 1.00 52.81 96 GLY A O 1
ATOM 713 N N . GLY A 1 97 ? -28.355 1.462 1.637 1.00 55.91 97 GLY A N 1
ATOM 714 C CA . GLY A 1 97 ? -27.260 2.285 1.095 1.00 55.91 97 GLY A CA 1
ATOM 715 C C . GLY A 1 97 ? -27.623 3.491 0.220 1.00 55.91 97 GLY A C 1
ATOM 716 O O . GLY A 1 97 ? -26.719 4.122 -0.315 1.00 55.91 97 GLY A O 1
ATOM 717 N N . VAL A 1 98 ? -28.895 3.840 0.054 1.00 58.25 98 VAL A N 1
ATOM 718 C CA . VAL A 1 98 ? -29.303 5.109 -0.571 1.00 58.25 98 VAL A CA 1
ATOM 719 C C . VAL A 1 98 ? -30.724 5.405 -0.129 1.00 58.25 98 VAL A C 1
ATOM 721 O O . VAL A 1 98 ? -31.655 4.692 -0.503 1.00 58.25 98 VAL A O 1
ATOM 724 N N . GLU A 1 99 ? -30.893 6.446 0.678 1.00 54.72 99 GLU A N 1
ATOM 725 C CA . GLU A 1 99 ? -32.216 6.942 1.035 1.00 54.72 99 GLU A CA 1
ATOM 726 C C . GLU A 1 99 ? -32.589 8.058 0.055 1.00 54.72 99 GLU A C 1
ATOM 728 O O . GLU A 1 99 ? -31.839 9.019 -0.148 1.00 54.72 99 GLU A O 1
ATOM 733 N N . LEU A 1 100 ? -33.717 7.873 -0.632 1.00 53.97 100 LEU A N 1
ATOM 734 C CA . LEU A 1 100 ? -34.258 8.827 -1.594 1.00 53.97 100 LEU A CA 1
ATOM 735 C C . LEU A 1 100 ? -35.046 9.872 -0.794 1.00 53.97 100 LEU A C 1
ATOM 737 O O . LEU A 1 100 ? -36.220 9.670 -0.496 1.00 53.97 100 LEU A O 1
ATOM 741 N N . GLU A 1 101 ? -34.387 10.965 -0.409 1.00 60.22 101 GLU A N 1
ATOM 742 C CA . GLU A 1 101 ? -34.970 12.014 0.446 1.00 60.22 101 GLU A CA 1
ATOM 743 C C . GLU A 1 101 ? -36.135 12.730 -0.250 1.00 60.22 101 GLU A C 1
ATOM 745 O O . GLU A 1 101 ? -37.140 13.090 0.362 1.00 60.22 101 GLU A O 1
ATOM 750 N N . SER A 1 102 ? -36.017 12.937 -1.563 1.00 54.31 102 SER A N 1
ATOM 751 C CA . SER A 1 102 ? -37.066 13.558 -2.365 1.00 54.31 102 SER A CA 1
ATOM 752 C C . SER A 1 102 ? -37.035 13.049 -3.797 1.00 54.31 102 SER A C 1
ATOM 754 O O . SER A 1 102 ? -36.089 13.301 -4.546 1.00 54.31 102 SER A O 1
ATOM 756 N N . PHE A 1 103 ? -38.122 12.387 -4.200 1.00 64.12 103 PHE A N 1
ATOM 757 C CA . PHE A 1 103 ? -38.337 11.921 -5.572 1.00 64.12 103 PHE A CA 1
ATOM 758 C C . PHE A 1 103 ? -38.280 13.068 -6.595 1.00 64.12 103 PHE A C 1
ATOM 760 O O . PHE A 1 103 ? -37.752 12.898 -7.689 1.00 64.12 103 PHE A O 1
ATOM 767 N N . TRP A 1 104 ? -38.780 14.254 -6.231 1.00 62.78 104 TRP A N 1
ATOM 768 C CA . TRP A 1 104 ? -38.865 15.404 -7.136 1.00 62.78 104 TRP A CA 1
ATOM 769 C C . TRP A 1 104 ? -37.561 16.201 -7.240 1.00 62.78 104 TRP A C 1
ATOM 771 O O . TRP A 1 104 ? -37.296 16.777 -8.292 1.00 62.78 104 TRP A O 1
ATOM 781 N N . ASN A 1 105 ? -36.728 16.196 -6.193 1.00 69.31 105 ASN A N 1
ATOM 782 C CA . ASN A 1 105 ? -35.451 16.919 -6.186 1.00 69.31 105 ASN A CA 1
ATOM 783 C C . ASN A 1 105 ? -34.243 16.028 -6.508 1.00 69.31 105 ASN A C 1
ATOM 785 O O . ASN A 1 105 ? -33.128 16.538 -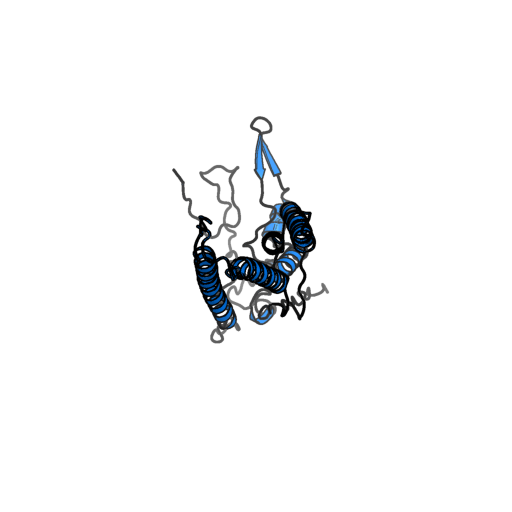6.559 1.00 69.31 105 ASN A O 1
ATOM 789 N N . SER A 1 106 ? -34.447 14.719 -6.717 1.00 61.59 106 SER A N 1
ATOM 790 C CA . SER A 1 106 ? -33.363 13.738 -6.903 1.00 61.59 106 SER A CA 1
ATOM 791 C C . SER A 1 106 ? -32.263 13.862 -5.838 1.00 61.59 106 SER A C 1
ATOM 793 O O . SER A 1 106 ? -31.080 13.703 -6.128 1.00 61.59 106 SER A O 1
ATOM 795 N N . ALA A 1 107 ? -32.654 14.178 -4.600 1.00 55.03 107 ALA A N 1
ATOM 796 C CA . ALA A 1 107 ? -31.735 14.240 -3.475 1.00 55.03 107 ALA A CA 1
ATOM 797 C C . ALA A 1 107 ? -31.517 12.815 -2.959 1.00 55.03 107 ALA A C 1
ATOM 799 O O . ALA A 1 107 ? -32.442 12.182 -2.445 1.00 55.03 107 ALA A O 1
ATOM 800 N N . THR A 1 108 ? -30.308 12.298 -3.155 1.00 59.78 108 THR A N 1
ATOM 801 C CA . THR A 1 108 ? -29.865 11.012 -2.615 1.00 59.78 108 THR A CA 1
ATOM 802 C C . THR A 1 108 ? -28.743 11.259 -1.626 1.00 59.78 108 THR A C 1
ATOM 804 O O . THR A 1 108 ? -27.736 11.873 -1.985 1.00 59.78 108 THR A O 1
ATOM 807 N N . VAL A 1 109 ? -28.887 10.748 -0.407 1.00 57.22 109 VAL A N 1
ATOM 808 C CA . VAL A 1 109 ? -27.782 10.704 0.552 1.00 57.22 109 VAL A CA 1
ATOM 809 C C . VAL A 1 109 ? -27.091 9.353 0.390 1.00 57.22 109 VAL A C 1
ATOM 811 O O . VAL A 1 109 ? -27.631 8.313 0.769 1.00 57.22 109 VAL A O 1
ATOM 814 N N . GLU A 1 110 ? -25.905 9.358 -0.221 1.00 57.09 110 GLU A N 1
ATOM 815 C CA . GLU A 1 110 ? -25.058 8.168 -0.303 1.00 57.09 110 GLU A CA 1
ATOM 816 C C . GLU A 1 110 ? -24.422 7.929 1.070 1.00 57.09 110 GLU A C 1
ATOM 818 O O . GLU A 1 110 ? -23.588 8.710 1.534 1.00 57.09 110 GLU A O 1
ATOM 823 N N . ARG A 1 111 ? -24.834 6.854 1.750 1.00 56.50 111 ARG A N 1
ATOM 824 C CA . ARG A 1 111 ? -24.186 6.436 2.996 1.00 56.50 111 ARG A CA 1
ATOM 825 C C . ARG A 1 111 ? -22.937 5.627 2.624 1.00 56.50 111 ARG A C 1
ATOM 827 O O . ARG A 1 111 ? -23.084 4.592 1.974 1.00 56.50 111 ARG A O 1
ATOM 834 N N . PRO A 1 112 ? -21.721 6.048 3.025 1.00 52.94 112 PRO A N 1
ATOM 835 C CA . PRO A 1 112 ? -20.504 5.343 2.646 1.00 52.94 112 PRO A CA 1
ATOM 836 C C . PRO A 1 112 ? -20.554 3.896 3.147 1.00 52.94 112 PRO A C 1
ATOM 838 O O . PRO A 1 112 ? -20.663 3.649 4.350 1.00 52.94 112 PRO A O 1
ATOM 841 N N . SER A 1 113 ? -20.470 2.941 2.219 1.00 55.16 113 SER A N 1
ATOM 842 C CA . SER A 1 113 ? -20.517 1.500 2.504 1.00 55.16 113 SER A CA 1
ATOM 843 C C . SER A 1 113 ? -19.198 0.943 3.051 1.00 55.16 113 SER A C 1
ATOM 845 O O . SER A 1 113 ? -19.119 -0.232 3.404 1.00 55.16 113 SER A O 1
ATOM 847 N N . HIS A 1 114 ? -18.150 1.766 3.077 1.00 56.53 114 HIS A N 1
ATOM 848 C CA . HIS A 1 114 ? -16.816 1.425 3.551 1.00 56.53 114 HIS A CA 1
ATOM 849 C C . HIS A 1 114 ? -16.213 2.631 4.273 1.00 56.53 114 HIS A C 1
ATOM 851 O O . HIS A 1 114 ? -16.257 3.744 3.749 1.00 56.53 114 HIS A O 1
ATOM 857 N N . ASP A 1 115 ? -15.640 2.406 5.454 1.00 62.44 115 ASP A N 1
ATOM 858 C CA . ASP A 1 115 ? -14.821 3.399 6.145 1.00 62.44 115 ASP A CA 1
ATOM 859 C C . ASP A 1 115 ? -13.426 2.819 6.378 1.00 62.44 115 ASP A C 1
ATOM 861 O O . ASP A 1 115 ? -13.226 1.890 7.161 1.00 62.44 115 ASP A O 1
ATOM 865 N N . ASP A 1 116 ? -12.447 3.366 5.661 1.00 63.75 116 ASP A N 1
ATOM 866 C CA . ASP A 1 116 ? -11.056 2.938 5.752 1.00 63.75 116 ASP A CA 1
ATOM 867 C C . ASP A 1 116 ? -10.370 3.335 7.059 1.00 63.75 116 ASP A C 1
ATOM 869 O O . ASP A 1 116 ? -9.291 2.813 7.366 1.00 63.75 116 ASP A O 1
ATOM 873 N N . ARG A 1 117 ? -10.969 4.261 7.811 1.00 65.69 117 ARG A N 1
ATOM 874 C CA . ARG A 1 117 ? -10.415 4.827 9.046 1.00 65.69 117 ARG A CA 1
ATOM 875 C C . ARG A 1 117 ? -11.052 4.250 10.302 1.00 65.69 117 ARG A C 1
ATOM 877 O O . ARG A 1 117 ? -10.556 4.533 11.389 1.00 65.69 117 ARG A O 1
ATOM 884 N N . ASP A 1 118 ? -12.109 3.462 10.150 1.00 69.25 118 ASP A N 1
ATOM 885 C CA . ASP A 1 118 ? -12.784 2.829 11.271 1.00 69.25 118 ASP A CA 1
ATOM 886 C C . ASP A 1 118 ? -12.008 1.603 11.786 1.00 69.25 118 ASP A C 1
ATOM 888 O O . ASP A 1 118 ? -11.124 1.043 11.110 1.00 69.25 118 ASP A O 1
ATOM 892 N N . TRP A 1 119 ? -12.350 1.204 13.011 1.00 73.56 119 TRP A N 1
ATOM 893 C CA . TRP A 1 119 ? -11.846 0.004 13.666 1.00 73.56 119 TRP A CA 1
ATOM 894 C C . TRP A 1 119 ? -12.140 -1.241 12.820 1.00 73.56 119 TRP A C 1
ATOM 896 O O . TRP A 1 119 ? -13.100 -1.302 12.051 1.00 73.56 119 TRP A O 1
ATOM 906 N N . VAL A 1 120 ? -11.254 -2.234 12.905 1.00 76.31 120 VAL A N 1
ATOM 907 C CA . VAL A 1 120 ? -11.339 -3.446 12.075 1.00 76.31 120 VAL A CA 1
ATOM 908 C C . VAL A 1 120 ? -12.268 -4.480 12.710 1.00 76.31 120 VAL A C 1
ATOM 910 O O . VAL A 1 120 ? -12.982 -5.178 11.985 1.00 76.31 120 VAL A O 1
ATOM 913 N N . PHE A 1 121 ? -12.265 -4.580 14.037 1.00 77.62 121 PHE A N 1
ATOM 914 C CA . PHE A 1 121 ? -13.117 -5.469 14.810 1.00 77.62 121 PHE A CA 1
ATOM 915 C C . PHE A 1 121 ? -14.310 -4.670 15.362 1.00 77.62 121 PHE A C 1
ATOM 917 O O . PHE A 1 121 ? -14.224 -3.456 15.569 1.00 77.62 121 PHE A O 1
ATOM 924 N N . PRO A 1 122 ? -15.468 -5.321 15.553 1.00 73.25 122 PRO A N 1
ATOM 925 C CA . PRO A 1 122 ? -16.618 -4.668 16.154 1.00 73.25 122 PRO A CA 1
ATOM 926 C C . PRO A 1 122 ? -16.324 -4.290 17.608 1.00 73.25 122 PRO A C 1
ATOM 928 O O . PRO A 1 122 ? -15.583 -4.979 18.311 1.00 73.25 122 PRO A O 1
ATOM 931 N N . ALA A 1 123 ? -16.955 -3.211 18.064 1.00 72.81 123 ALA A N 1
ATOM 932 C CA . ALA A 1 123 ? -16.982 -2.881 19.479 1.00 72.81 123 ALA A CA 1
ATOM 933 C C . ALA A 1 123 ? -17.660 -4.007 20.286 1.00 72.81 123 ALA A C 1
ATOM 935 O O . ALA A 1 123 ? -18.600 -4.627 19.772 1.00 72.81 123 ALA A O 1
ATOM 936 N N . PRO A 1 124 ? -17.220 -4.273 21.532 1.00 72.19 124 PRO A N 1
ATOM 937 C CA . PRO A 1 124 ? -17.939 -5.152 22.442 1.00 72.19 124 PRO A CA 1
ATOM 938 C C . PRO A 1 124 ? -19.387 -4.671 22.614 1.00 72.19 124 PRO A C 1
ATOM 940 O O . PRO A 1 124 ? -19.604 -3.456 22.710 1.00 72.19 124 PRO A O 1
ATOM 943 N N . PRO A 1 125 ? -20.371 -5.586 22.651 1.00 72.00 125 PRO A N 1
ATOM 944 C CA . PRO A 1 125 ? -21.771 -5.232 22.860 1.00 72.00 125 PRO A CA 1
ATOM 945 C C . PRO A 1 125 ? -21.983 -4.555 24.220 1.00 72.00 125 PRO A C 1
ATOM 947 O O . PRO A 1 125 ? -21.209 -4.761 25.154 1.00 72.00 125 PRO A O 1
ATOM 950 N N . GLU A 1 126 ? -23.060 -3.774 24.342 1.00 71.69 126 GLU A N 1
ATOM 951 C CA . GLU A 1 126 ? -23.378 -3.039 25.577 1.00 71.69 126 GLU A CA 1
ATOM 952 C C . GLU A 1 126 ? -23.576 -3.961 26.790 1.00 71.69 126 GLU A C 1
ATOM 954 O O . GLU A 1 126 ? -23.266 -3.573 27.913 1.00 71.69 126 GLU A O 1
ATOM 959 N N . ASP A 1 127 ? -24.027 -5.198 26.558 1.00 70.50 127 ASP A N 1
ATOM 960 C CA . ASP A 1 127 ? -24.214 -6.223 27.593 1.00 70.50 127 ASP A CA 1
ATOM 961 C C . ASP A 1 127 ? -22.905 -6.589 28.317 1.00 70.50 127 ASP A C 1
ATOM 963 O O . ASP A 1 127 ? -22.933 -6.988 29.483 1.00 70.50 127 ASP A O 1
ATOM 967 N N . ASP A 1 128 ? -21.757 -6.422 27.650 1.00 68.88 128 ASP A N 1
ATOM 968 C CA . ASP A 1 128 ? -20.434 -6.687 28.225 1.00 68.88 128 ASP A CA 1
ATOM 969 C C . ASP A 1 128 ? -19.889 -5.483 29.014 1.00 68.88 128 ASP A C 1
ATOM 971 O O . ASP A 1 128 ? -18.824 -5.562 29.638 1.00 68.88 128 ASP A O 1
ATOM 975 N N . TRP A 1 129 ? -20.587 -4.341 28.996 1.00 72.81 129 TRP A N 1
ATOM 976 C CA . TRP A 1 129 ? -20.136 -3.128 29.667 1.00 72.81 129 TRP A CA 1
ATOM 977 C C . TRP A 1 129 ? -20.546 -3.134 31.142 1.00 72.81 129 TRP A C 1
ATOM 979 O O . TRP A 1 129 ? -21.719 -3.210 31.501 1.00 72.81 129 TRP A O 1
ATOM 989 N N . HIS A 1 130 ? -19.572 -2.948 32.034 1.00 66.69 130 HIS A N 1
ATOM 990 C CA . HIS A 1 130 ? -19.822 -2.823 33.473 1.00 66.69 130 HIS A CA 1
ATOM 991 C C . HIS A 1 130 ? -20.432 -1.456 33.826 1.00 66.69 130 HIS A C 1
ATOM 993 O O . HIS A 1 130 ? -19.740 -0.581 34.346 1.00 66.69 130 HIS A O 1
ATOM 999 N N . LEU A 1 131 ? -21.730 -1.249 33.574 1.00 67.88 131 LEU A N 1
ATOM 1000 C CA . LEU A 1 131 ? -22.417 0.027 33.856 1.00 67.88 131 LEU A CA 1
ATOM 1001 C C . LEU A 1 131 ? -22.313 0.442 35.338 1.00 67.88 131 LEU A C 1
ATOM 1003 O O . LEU A 1 131 ? -22.140 1.628 35.640 1.00 67.88 131 LEU A O 1
ATOM 1007 N N . ASP A 1 132 ? -22.331 -0.536 36.249 1.00 71.00 132 ASP A N 1
ATOM 1008 C CA . ASP A 1 132 ? -22.192 -0.327 37.698 1.00 71.00 132 ASP A CA 1
ATOM 1009 C C . ASP A 1 132 ? -20.745 -0.032 38.125 1.00 71.00 132 ASP A C 1
ATOM 1011 O O . ASP A 1 132 ? -20.503 0.720 39.071 1.00 71.00 132 ASP A O 1
ATOM 1015 N N . SER A 1 133 ? -19.760 -0.590 37.414 1.00 73.19 133 SER A N 1
ATOM 1016 C CA . SER A 1 133 ? -18.331 -0.397 37.689 1.00 73.19 133 SER A CA 1
ATOM 1017 C C . SER A 1 133 ? -17.576 -0.014 36.417 1.00 73.19 133 SER A C 1
ATOM 1019 O O . SER A 1 133 ? -16.722 -0.733 35.929 1.00 73.19 133 SER A O 1
ATOM 1021 N N . ARG A 1 134 ? -17.873 1.175 35.888 1.00 69.12 134 ARG A N 1
ATOM 1022 C CA . ARG A 1 134 ? -17.423 1.654 34.561 1.00 69.12 134 ARG A CA 1
ATOM 1023 C C . ARG A 1 134 ? -15.925 1.636 34.297 1.00 69.12 134 ARG A C 1
ATOM 1025 O O . ARG A 1 134 ? -15.507 1.605 33.148 1.00 69.12 134 ARG A O 1
ATOM 1032 N N . TYR A 1 135 ? -15.131 1.774 35.352 1.00 71.69 135 TYR A N 1
ATOM 1033 C CA . TYR A 1 135 ? -13.679 1.740 35.237 1.00 71.69 135 TYR A CA 1
ATOM 1034 C C . TYR A 1 135 ? -13.122 0.335 35.394 1.00 71.69 135 TYR A C 1
ATOM 1036 O O . TYR A 1 135 ? -11.926 0.188 35.190 1.00 71.69 135 TYR A O 1
ATOM 1044 N N . ALA A 1 136 ? -13.940 -0.651 35.780 1.00 71.69 136 ALA A N 1
ATOM 1045 C CA . ALA A 1 136 ? -13.547 -2.047 35.870 1.00 71.69 136 ALA A CA 1
ATOM 1046 C C . ALA A 1 136 ? -13.125 -2.567 34.497 1.00 71.69 136 ALA A C 1
ATOM 1048 O O . ALA A 1 136 ? -13.654 -2.160 33.467 1.00 71.69 136 ALA A O 1
ATOM 1049 N N . ALA A 1 137 ? -12.160 -3.480 34.508 1.00 69.69 137 ALA A N 1
ATOM 1050 C CA . ALA A 1 137 ? -11.794 -4.210 33.312 1.00 69.69 137 ALA A CA 1
ATOM 1051 C C . ALA A 1 137 ? -12.990 -5.036 32.811 1.00 69.69 137 ALA A C 1
ATOM 1053 O O . ALA A 1 137 ? -13.786 -5.520 33.620 1.00 69.69 137 ALA A O 1
ATOM 1054 N N . ASP A 1 138 ? -13.086 -5.206 31.493 1.00 67.62 138 ASP A N 1
ATOM 1055 C CA . ASP A 1 138 ? -14.130 -6.012 30.850 1.00 67.62 138 ASP A CA 1
ATOM 1056 C C . ASP A 1 138 ? -14.126 -7.460 31.358 1.00 67.62 138 ASP A C 1
ATOM 1058 O O . ASP A 1 138 ? -13.192 -7.879 32.048 1.00 67.62 138 ASP A O 1
ATOM 1062 N N . ALA A 1 139 ? -15.184 -8.222 31.053 1.00 62.31 139 ALA A N 1
ATOM 1063 C CA . 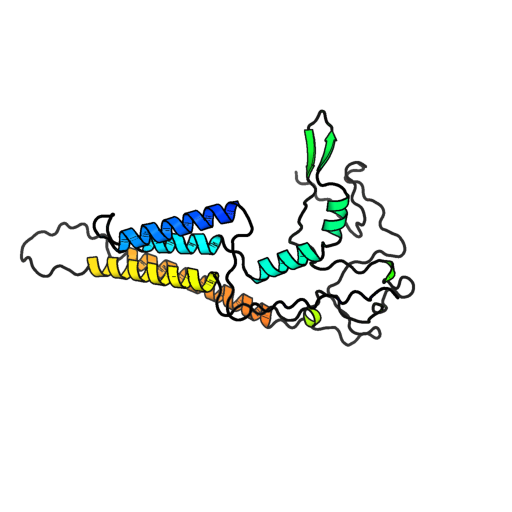ALA A 1 139 ? -15.424 -9.571 31.585 1.00 62.31 139 ALA A CA 1
ATOM 1064 C C . ALA A 1 139 ? -14.175 -10.479 31.575 1.00 62.31 139 ALA A C 1
ATOM 1066 O O . ALA A 1 139 ? -13.902 -11.161 32.567 1.00 62.31 139 ALA A O 1
ATOM 1067 N N . ASP A 1 140 ? -13.366 -10.398 30.516 1.00 65.50 140 ASP A N 1
ATOM 1068 C CA . ASP A 1 140 ? -12.164 -11.219 30.341 1.00 65.50 140 ASP A CA 1
ATOM 1069 C C . ASP A 1 140 ? -10.873 -10.571 30.889 1.00 65.50 140 ASP A C 1
ATOM 1071 O O . ASP A 1 140 ? -9.834 -11.224 30.993 1.00 65.50 140 ASP A O 1
ATOM 1075 N N . LYS A 1 141 ? -10.915 -9.291 31.289 1.00 68.44 141 LYS A N 1
ATOM 1076 C CA . LYS A 1 141 ? -9.752 -8.452 31.665 1.00 68.44 141 LYS A CA 1
ATOM 1077 C C . LYS A 1 141 ? -8.654 -8.407 30.600 1.00 68.44 141 LYS A C 1
ATOM 1079 O O . LYS A 1 141 ? -7.482 -8.159 30.906 1.00 68.44 141 LYS A O 1
ATOM 1084 N N . GLU A 1 142 ? -9.037 -8.676 29.361 1.00 71.06 142 GLU A N 1
ATOM 1085 C CA . GLU A 1 142 ? -8.147 -8.705 28.217 1.00 71.06 142 GLU A CA 1
ATOM 1086 C C . GLU A 1 142 ? -8.097 -7.342 27.529 1.00 71.06 142 GLU A C 1
ATOM 1088 O O . GLU A 1 142 ? -8.965 -6.488 27.688 1.00 71.06 142 GLU A O 1
ATOM 1093 N N . LEU A 1 143 ? -7.018 -7.150 26.780 1.00 75.56 143 LEU A N 1
ATOM 1094 C CA . LEU A 1 143 ? -6.837 -6.018 25.883 1.00 75.56 143 LEU A CA 1
ATOM 1095 C C . LEU A 1 143 ? -7.841 -6.102 24.730 1.00 75.56 143 LEU A C 1
ATOM 1097 O O . LEU A 1 143 ? -8.245 -7.211 24.351 1.00 75.56 143 LEU A O 1
ATOM 1101 N N . ILE A 1 144 ? -8.176 -4.958 24.133 1.00 75.81 144 ILE A N 1
ATOM 1102 C CA . ILE A 1 144 ? -9.065 -4.945 22.966 1.00 75.81 144 ILE A CA 1
ATOM 1103 C C . ILE A 1 144 ? -8.459 -5.803 21.843 1.00 75.81 144 ILE A C 1
ATOM 1105 O O . ILE A 1 144 ? -7.227 -5.900 21.736 1.00 75.81 144 ILE A O 1
ATOM 1109 N N . PRO A 1 145 ? -9.286 -6.440 20.995 1.00 76.00 145 PRO A N 1
ATOM 1110 C CA . PRO A 1 145 ? -8.798 -7.323 19.938 1.00 76.00 145 PRO A CA 1
ATOM 1111 C C . PRO A 1 145 ? -7.746 -6.677 19.030 1.00 76.00 145 PRO A C 1
ATOM 1113 O O . PRO A 1 145 ? -6.799 -7.353 18.640 1.00 76.00 145 PRO A O 1
ATOM 1116 N N . GLU A 1 146 ? -7.867 -5.377 18.751 1.00 75.94 146 GLU A N 1
ATOM 1117 C CA . GLU A 1 146 ? -6.931 -4.584 17.944 1.00 75.94 146 GLU A CA 1
ATOM 1118 C C . GLU A 1 146 ? -5.622 -4.205 18.632 1.00 75.94 146 GLU A C 1
ATOM 1120 O O . GLU A 1 146 ? -4.709 -3.711 17.962 1.00 75.94 146 GLU A O 1
ATOM 1125 N N . HIS A 1 147 ? -5.506 -4.385 19.948 1.00 77.25 147 HIS A N 1
ATOM 1126 C CA . HIS A 1 147 ? -4.326 -3.934 20.664 1.00 77.25 147 HIS A CA 1
ATOM 1127 C C . HIS A 1 147 ? -3.065 -4.607 20.086 1.00 77.25 147 HIS A C 1
ATOM 1129 O O . HIS A 1 147 ? -3.074 -5.824 19.874 1.00 77.25 147 HIS A O 1
ATOM 1135 N N . PRO A 1 148 ? -1.935 -3.899 19.883 1.00 74.19 148 PRO A N 1
ATOM 1136 C CA . PRO A 1 148 ? -0.748 -4.501 19.261 1.00 74.19 148 PRO A CA 1
ATOM 1137 C C . PRO A 1 148 ? -0.173 -5.710 20.016 1.00 74.19 148 PRO A C 1
ATOM 1139 O O . PRO A 1 148 ? 0.448 -6.575 19.412 1.00 74.19 148 PRO A O 1
ATOM 1142 N N . ASN A 1 149 ? -0.422 -5.822 21.326 1.00 76.00 149 ASN A N 1
ATOM 1143 C CA . ASN A 1 149 ? -0.070 -7.016 22.115 1.00 76.00 149 ASN A CA 1
ATOM 1144 C C . ASN A 1 149 ? -0.993 -8.230 21.867 1.00 76.00 149 ASN A C 1
ATOM 1146 O O . ASN A 1 149 ? -0.621 -9.340 22.238 1.00 76.00 149 ASN A O 1
ATOM 1150 N N . ARG A 1 150 ? -2.182 -8.035 21.277 1.00 76.69 150 ARG A N 1
ATOM 1151 C CA . ARG A 1 150 ? -3.138 -9.089 20.885 1.00 76.69 150 ARG A CA 1
ATOM 1152 C C . ARG A 1 150 ? -2.981 -9.469 19.416 1.00 76.69 150 ARG A C 1
ATOM 1154 O O . ARG A 1 150 ? -2.859 -10.648 19.111 1.00 76.69 150 ARG A O 1
ATOM 1161 N N . VAL A 1 151 ? -2.928 -8.474 18.531 1.00 74.81 151 VAL A N 1
ATOM 1162 C CA . VAL A 1 151 ? -2.745 -8.669 17.079 1.00 74.81 151 VAL A CA 1
ATOM 1163 C C . VAL A 1 151 ? -1.306 -9.069 16.730 1.00 74.81 151 VAL A C 1
ATOM 1165 O O . VAL A 1 151 ? -1.056 -9.751 15.738 1.00 74.81 151 VAL A O 1
ATOM 1168 N N . GLY A 1 152 ? -0.343 -8.651 17.553 1.00 73.75 152 GLY A N 1
ATOM 1169 C CA . GLY A 1 152 ? 1.078 -8.774 17.261 1.00 73.75 152 GLY A CA 1
ATOM 1170 C C . GLY A 1 152 ? 1.578 -7.695 16.297 1.00 73.75 152 GLY A C 1
ATOM 1171 O O . GLY A 1 152 ? 0.826 -6.883 15.755 1.00 73.75 152 GLY A O 1
ATOM 1172 N N . THR A 1 153 ? 2.893 -7.668 16.085 1.00 75.12 153 THR A N 1
ATOM 1173 C CA . THR A 1 153 ? 3.521 -6.736 15.142 1.00 75.12 153 THR A CA 1
ATOM 1174 C C . THR A 1 153 ? 3.346 -7.259 13.714 1.00 75.12 153 THR A C 1
ATOM 1176 O O . THR A 1 153 ? 3.816 -8.367 13.435 1.00 75.12 153 THR A O 1
ATOM 1179 N N . PRO A 1 154 ? 2.728 -6.498 12.790 1.00 76.19 154 PRO A N 1
ATOM 1180 C CA . PRO A 1 154 ? 2.607 -6.926 11.403 1.00 76.19 154 PRO A CA 1
ATOM 1181 C C . PRO A 1 154 ? 3.999 -7.112 10.797 1.00 76.19 154 PRO A C 1
ATOM 1183 O O . PRO A 1 154 ? 4.839 -6.207 10.847 1.00 76.19 154 PRO A O 1
ATOM 1186 N N . ARG A 1 155 ? 4.252 -8.290 10.223 1.00 78.56 155 ARG A N 1
ATOM 1187 C CA . ARG A 1 155 ? 5.533 -8.600 9.581 1.00 78.56 155 ARG A CA 1
ATOM 1188 C C . ARG A 1 155 ? 5.389 -8.453 8.074 1.00 78.56 155 ARG A C 1
ATOM 1190 O O . ARG A 1 155 ? 4.550 -9.135 7.484 1.00 78.56 155 ARG A O 1
ATOM 1197 N N . PRO A 1 156 ? 6.166 -7.561 7.435 1.00 78.19 156 PRO A N 1
ATOM 1198 C CA . PRO A 1 156 ? 6.124 -7.444 5.992 1.00 78.19 156 PRO A CA 1
ATOM 1199 C C . PRO A 1 156 ? 6.689 -8.719 5.348 1.00 78.19 156 PRO A C 1
ATOM 1201 O O . PRO A 1 156 ? 7.606 -9.332 5.900 1.00 78.19 156 PRO A O 1
ATOM 1204 N N . PRO A 1 157 ? 6.187 -9.091 4.165 1.00 85.12 157 PRO A N 1
ATOM 1205 C CA . PRO A 1 157 ? 6.711 -10.223 3.420 1.00 85.12 157 PRO A CA 1
ATOM 1206 C C . PRO A 1 157 ? 8.151 -9.985 2.956 1.00 85.12 157 PRO A C 1
ATOM 1208 O O . PRO A 1 157 ? 8.512 -8.860 2.600 1.00 85.12 157 PRO A O 1
ATOM 1211 N N . GLN A 1 158 ? 8.963 -11.046 2.901 1.00 82.75 158 GLN A N 1
ATOM 1212 C CA . GLN A 1 158 ? 10.353 -10.948 2.421 1.00 82.75 158 GLN A CA 1
ATOM 1213 C C . GLN A 1 158 ? 10.429 -10.557 0.937 1.00 82.75 158 GLN A C 1
ATOM 1215 O O . GLN A 1 158 ? 11.226 -9.698 0.558 1.00 82.75 158 GLN A O 1
ATOM 1220 N N . PHE A 1 159 ? 9.569 -11.147 0.105 1.00 83.81 159 PHE A N 1
ATOM 1221 C CA . PHE A 1 159 ? 9.404 -10.800 -1.303 1.00 83.81 159 PHE A CA 1
ATOM 1222 C C . PHE A 1 159 ? 7.969 -10.355 -1.560 1.00 83.81 159 PHE A C 1
ATOM 1224 O O . PHE A 1 159 ? 7.023 -11.107 -1.340 1.00 83.81 159 PHE A O 1
ATOM 1231 N N . SER A 1 160 ? 7.805 -9.136 -2.068 1.00 89.69 160 SER A N 1
ATOM 1232 C CA . SER A 1 160 ? 6.506 -8.576 -2.441 1.00 89.69 160 SER A CA 1
ATOM 1233 C C . SER A 1 160 ? 6.478 -8.164 -3.906 1.00 89.69 160 SER A C 1
ATOM 1235 O O . SER A 1 160 ? 7.526 -7.923 -4.513 1.00 89.69 160 SER A O 1
ATOM 1237 N N . ASN A 1 161 ? 5.269 -7.970 -4.440 1.00 89.94 161 ASN A N 1
ATOM 1238 C CA . ASN A 1 161 ? 5.055 -7.248 -5.700 1.00 89.94 161 ASN A CA 1
ATOM 1239 C C . ASN A 1 161 ? 5.878 -5.955 -5.772 1.00 89.94 161 ASN A C 1
ATOM 1241 O O . ASN A 1 161 ? 6.453 -5.651 -6.816 1.00 89.94 161 ASN A O 1
ATOM 1245 N N . TYR A 1 162 ? 5.982 -5.231 -4.646 1.00 86.06 162 TYR A N 1
ATOM 1246 C CA . TYR A 1 162 ? 6.782 -4.017 -4.574 1.00 86.06 162 TYR A CA 1
ATOM 1247 C C . TYR A 1 162 ? 8.253 -4.280 -4.867 1.00 86.06 162 TYR A C 1
ATOM 1249 O O . TYR A 1 162 ? 8.823 -3.655 -5.759 1.00 86.06 162 TYR A O 1
ATOM 1257 N N . GLY A 1 163 ? 8.856 -5.234 -4.160 1.00 85.81 163 GLY A N 1
ATOM 1258 C CA . GLY A 1 163 ? 10.259 -5.595 -4.355 1.00 85.81 163 GLY A CA 1
ATOM 1259 C C . GLY A 1 163 ? 10.548 -6.102 -5.768 1.00 85.81 163 GLY A C 1
ATOM 1260 O O . GLY A 1 163 ? 11.521 -5.678 -6.382 1.00 85.81 163 GLY A O 1
ATOM 1261 N N . ILE A 1 164 ? 9.683 -6.957 -6.315 1.00 89.75 164 ILE A N 1
ATOM 1262 C CA . ILE A 1 164 ? 9.917 -7.600 -7.615 1.00 89.75 164 ILE A CA 1
ATOM 1263 C C . ILE A 1 164 ? 9.762 -6.605 -8.766 1.00 89.75 164 ILE A C 1
ATOM 1265 O O . ILE A 1 164 ? 10.673 -6.487 -9.585 1.00 89.75 164 ILE A O 1
ATOM 1269 N N . PHE A 1 165 ? 8.655 -5.859 -8.831 1.00 92.06 165 PHE A N 1
ATOM 1270 C CA . PHE A 1 165 ? 8.445 -4.911 -9.928 1.00 92.06 165 PHE A CA 1
ATOM 1271 C C . PHE A 1 165 ? 9.395 -3.716 -9.854 1.00 92.06 165 PHE A C 1
ATOM 1273 O O . PHE A 1 165 ? 9.851 -3.258 -10.900 1.00 92.06 165 PHE A O 1
ATOM 1280 N N . SER A 1 166 ? 9.745 -3.235 -8.654 1.00 87.88 166 SER A N 1
ATOM 1281 C CA . SER A 1 166 ? 10.741 -2.163 -8.515 1.00 87.88 166 SER A CA 1
ATOM 1282 C C . SER A 1 166 ? 12.148 -2.627 -8.901 1.00 87.88 166 SER A C 1
ATOM 1284 O O . SER A 1 166 ? 12.832 -1.912 -9.632 1.00 87.88 166 SER A O 1
ATOM 1286 N N . ALA A 1 167 ? 12.565 -3.834 -8.497 1.00 90.06 167 ALA A N 1
ATOM 1287 C CA . ALA A 1 167 ? 13.850 -4.399 -8.904 1.00 90.06 167 ALA A CA 1
ATOM 1288 C C . ALA A 1 167 ? 13.908 -4.635 -10.420 1.00 90.06 167 ALA A C 1
ATOM 1290 O O . ALA A 1 167 ? 14.887 -4.263 -11.064 1.00 90.06 167 ALA A O 1
ATOM 1291 N N . LEU A 1 168 ? 12.845 -5.194 -11.005 1.00 92.75 168 LEU A N 1
ATOM 1292 C CA . LEU A 1 168 ? 12.752 -5.422 -12.447 1.00 92.75 168 LEU A CA 1
ATOM 1293 C C . LEU A 1 168 ? 12.790 -4.099 -13.228 1.00 92.75 168 LEU A C 1
ATOM 1295 O O . LEU A 1 168 ? 13.569 -3.971 -14.170 1.00 92.75 168 LEU A O 1
ATOM 1299 N N . ALA A 1 169 ? 12.017 -3.094 -12.802 1.00 91.31 169 ALA A N 1
ATOM 1300 C CA . ALA A 1 169 ? 12.042 -1.760 -13.399 1.00 91.31 169 ALA A CA 1
ATOM 1301 C C . ALA A 1 169 ? 13.441 -1.133 -13.317 1.00 91.31 169 ALA A C 1
ATOM 1303 O O . ALA A 1 169 ? 13.932 -0.587 -14.304 1.00 91.31 169 ALA A O 1
ATOM 1304 N N . PHE A 1 170 ? 14.110 -1.251 -12.168 1.00 88.56 170 PHE A N 1
ATOM 1305 C CA . PHE A 1 170 ? 15.465 -0.741 -11.983 1.00 88.56 170 PHE A CA 1
ATOM 1306 C C . PHE A 1 170 ? 16.473 -1.411 -12.927 1.00 88.56 170 PHE A C 1
ATOM 1308 O O . PHE A 1 170 ? 17.238 -0.713 -13.591 1.00 88.56 170 PHE A O 1
ATOM 1315 N N . LEU A 1 171 ? 16.444 -2.742 -13.056 1.00 90.50 171 LEU A N 1
ATOM 1316 C CA . LEU A 1 171 ? 17.318 -3.475 -13.981 1.00 90.50 171 LEU A CA 1
ATOM 1317 C C . LEU A 1 171 ? 17.082 -3.075 -15.445 1.00 90.50 171 LEU A C 1
ATOM 1319 O O . LEU A 1 171 ? 18.040 -2.899 -16.198 1.00 90.50 171 LEU A O 1
ATOM 1323 N N . LEU A 1 172 ? 15.824 -2.881 -15.844 1.00 90.50 172 LEU A N 1
ATOM 1324 C CA . LEU A 1 172 ? 15.467 -2.432 -17.193 1.00 90.50 172 LEU A CA 1
ATOM 1325 C C . LEU A 1 172 ? 15.930 -0.995 -17.472 1.00 90.50 172 LEU A C 1
ATOM 1327 O O . LEU A 1 172 ? 16.412 -0.707 -18.567 1.00 90.50 172 LEU A O 1
ATOM 1331 N N . LEU A 1 173 ? 15.849 -0.099 -16.484 1.00 85.81 173 LEU A N 1
ATOM 1332 C CA . LEU A 1 173 ? 16.386 1.260 -16.601 1.00 85.81 173 LEU A CA 1
ATOM 1333 C C . LEU A 1 173 ? 17.919 1.276 -16.643 1.00 85.81 173 LEU A C 1
ATOM 1335 O O . LEU A 1 173 ? 18.495 2.059 -17.398 1.00 85.81 173 LEU A O 1
ATOM 1339 N N . LEU A 1 174 ? 18.589 0.395 -15.892 1.00 83.50 174 LEU A N 1
ATOM 1340 C CA . LEU A 1 174 ? 20.039 0.212 -16.001 1.00 83.50 174 LEU A CA 1
ATOM 1341 C C . LEU A 1 174 ? 20.443 -0.291 -17.389 1.00 83.50 174 LEU A C 1
ATOM 1343 O O . LEU A 1 174 ? 21.419 0.199 -17.956 1.00 83.50 174 LEU A O 1
ATOM 1347 N N . TRP A 1 175 ? 19.682 -1.226 -17.960 1.00 85.38 175 TRP A N 1
ATOM 1348 C CA . TRP A 1 175 ? 19.903 -1.678 -19.331 1.00 85.38 175 TRP A CA 1
ATOM 1349 C C . TRP A 1 175 ? 19.669 -0.546 -20.341 1.00 85.38 175 TRP A C 1
ATOM 1351 O O . TRP A 1 175 ? 20.491 -0.330 -21.229 1.00 85.38 175 TRP A O 1
ATOM 1361 N N . GLN A 1 176 ? 18.616 0.258 -20.171 1.00 83.69 176 GLN A N 1
ATOM 1362 C CA . GLN A 1 176 ? 18.415 1.444 -21.007 1.00 83.69 176 GLN A CA 1
ATOM 1363 C C . GLN A 1 176 ? 19.621 2.391 -20.937 1.00 83.69 176 GLN A C 1
ATOM 1365 O O . GLN A 1 176 ? 20.072 2.898 -21.966 1.00 83.69 176 GLN A O 1
ATOM 1370 N N . ALA A 1 177 ? 20.143 2.635 -19.733 1.00 76.69 177 ALA A N 1
ATOM 1371 C CA . ALA A 1 177 ? 21.290 3.508 -19.526 1.00 76.69 177 ALA A CA 1
ATOM 1372 C C . ALA A 1 177 ? 22.555 2.963 -20.207 1.00 76.69 177 ALA A C 1
ATOM 1374 O O . ALA A 1 177 ? 23.269 3.728 -20.855 1.00 76.69 177 ALA A O 1
ATOM 1375 N N . SER A 1 178 ? 22.808 1.652 -20.121 1.00 75.62 178 SER A N 1
ATOM 1376 C CA . SER A 1 178 ? 23.980 1.036 -20.753 1.00 75.62 178 SER A CA 1
ATOM 1377 C C . SER A 1 178 ? 23.920 1.082 -22.280 1.00 75.62 178 SER A C 1
ATOM 1379 O O . SER A 1 178 ? 24.949 1.301 -22.915 1.00 75.62 178 SER A O 1
ATOM 1381 N N . LEU A 1 179 ? 22.733 0.957 -22.882 1.00 75.94 179 LEU A N 1
ATOM 1382 C CA . LEU A 1 179 ? 22.544 1.112 -24.329 1.00 75.94 179 LEU A CA 1
ATOM 1383 C C . LEU A 1 179 ? 22.826 2.545 -24.799 1.00 75.94 179 LEU A C 1
ATOM 1385 O O . LEU A 1 179 ? 23.460 2.745 -25.836 1.00 75.94 179 LEU A O 1
ATOM 1389 N N . LEU A 1 180 ? 22.394 3.541 -24.022 1.00 72.19 180 LEU A N 1
ATOM 1390 C CA . LEU A 1 180 ? 22.630 4.955 -24.328 1.00 72.19 180 LEU A CA 1
ATOM 1391 C C . LEU A 1 180 ? 24.109 5.344 -24.189 1.00 72.19 180 LEU A C 1
ATOM 1393 O O . LEU A 1 180 ? 24.578 6.222 -24.910 1.00 72.19 180 LEU A O 1
ATOM 1397 N N . ASP A 1 181 ? 24.847 4.680 -23.299 1.00 63.47 181 ASP A N 1
ATOM 1398 C CA . ASP A 1 181 ? 26.291 4.869 -23.143 1.00 63.47 181 ASP A CA 1
ATOM 1399 C C . ASP A 1 181 ? 27.099 4.078 -24.194 1.00 63.47 181 ASP A C 1
ATOM 1401 O O . ASP A 1 181 ? 28.090 4.570 -24.734 1.00 63.47 181 ASP A O 1
ATOM 1405 N N . TRP A 1 182 ? 26.633 2.883 -24.582 1.00 53.12 182 TRP A N 1
ATOM 1406 C CA . TRP A 1 182 ? 27.234 2.083 -25.658 1.00 53.12 182 TRP A CA 1
ATOM 1407 C C . TRP A 1 182 ? 27.104 2.750 -27.031 1.00 53.12 182 TRP A C 1
ATOM 1409 O O . TRP A 1 182 ? 28.072 2.775 -27.791 1.00 53.12 182 TRP A O 1
ATOM 1419 N N . GLY A 1 183 ? 25.954 3.369 -27.326 1.00 52.31 183 GLY A N 1
ATOM 1420 C CA . GLY A 1 183 ? 25.753 4.189 -28.529 1.00 52.31 183 GLY A CA 1
ATOM 1421 C C . GLY A 1 183 ? 26.641 5.441 -28.594 1.00 52.31 183 GLY A C 1
ATOM 1422 O O . GLY A 1 183 ? 26.626 6.154 -29.595 1.00 52.31 183 GLY A O 1
ATOM 1423 N N . ARG A 1 184 ? 27.417 5.711 -27.536 1.00 52.31 184 ARG A N 1
ATOM 1424 C CA . ARG A 1 184 ? 28.287 6.876 -27.377 1.00 52.31 184 ARG A CA 1
ATOM 1425 C C . ARG A 1 184 ? 29.776 6.581 -27.533 1.00 52.31 184 ARG A C 1
ATOM 1427 O O . ARG A 1 184 ? 30.577 7.512 -27.435 1.00 52.31 184 ARG A O 1
ATOM 1434 N N . ARG A 1 185 ? 30.173 5.321 -27.758 1.00 44.19 185 ARG A N 1
ATOM 1435 C CA . ARG A 1 185 ? 31.571 5.018 -28.089 1.00 44.19 185 ARG A CA 1
ATOM 1436 C C . ARG A 1 185 ? 31.902 5.725 -29.406 1.00 44.19 185 ARG A C 1
ATOM 1438 O O . ARG A 1 185 ? 31.178 5.505 -30.377 1.00 44.19 185 ARG A O 1
ATOM 1445 N N . PRO A 1 186 ? 32.938 6.582 -29.465 1.00 44.66 186 PRO A N 1
ATOM 1446 C CA . PRO A 1 186 ? 33.355 7.144 -30.737 1.00 44.66 186 PRO A CA 1
ATOM 1447 C C . PRO A 1 186 ? 33.690 5.966 -31.648 1.00 44.66 186 PRO A C 1
ATOM 1449 O O . PRO A 1 186 ? 34.493 5.110 -31.279 1.00 44.66 186 PRO A O 1
ATOM 1452 N N . MET A 1 187 ? 33.040 5.896 -32.810 1.00 44.38 187 MET A N 1
ATOM 1453 C CA . MET A 1 187 ? 33.548 5.080 -33.900 1.00 44.38 187 MET A CA 1
ATOM 1454 C C . MET A 1 187 ? 34.970 5.581 -34.154 1.00 44.38 187 MET A C 1
ATOM 1456 O O . MET A 1 187 ? 35.162 6.709 -34.612 1.00 44.38 187 MET A O 1
ATOM 1460 N N . GLU A 1 188 ? 35.968 4.803 -33.742 1.00 50.31 188 GLU A N 1
ATOM 1461 C CA . GLU A 1 188 ? 37.348 5.090 -34.093 1.00 50.31 188 GLU A CA 1
ATOM 1462 C C . GLU A 1 188 ? 37.439 5.170 -35.625 1.00 50.31 188 GLU A C 1
ATOM 1464 O O . GLU A 1 188 ? 36.908 4.318 -36.333 1.00 50.31 188 GLU A O 1
ATOM 1469 N N . ALA A 1 189 ? 38.133 6.209 -36.098 1.00 47.03 189 ALA A N 1
ATOM 1470 C CA . ALA A 1 189 ? 38.501 6.501 -37.483 1.00 47.03 189 ALA A CA 1
ATOM 1471 C C . ALA A 1 189 ? 37.428 7.118 -38.407 1.00 47.03 189 ALA A C 1
ATOM 1473 O O . ALA A 1 189 ? 36.705 6.435 -39.121 1.00 47.03 189 ALA A O 1
ATOM 1474 N N . CYS A 1 190 ? 37.514 8.440 -38.579 1.00 43.97 190 CYS A N 1
ATOM 1475 C CA . CYS A 1 190 ? 37.821 8.968 -39.911 1.00 43.97 190 CYS A CA 1
ATOM 1476 C C . CYS A 1 190 ? 38.585 10.294 -39.771 1.00 43.97 190 CYS A C 1
ATOM 1478 O O . CYS A 1 190 ? 38.028 11.315 -39.371 1.00 43.97 190 CYS A O 1
ATOM 1480 N N . LEU A 1 191 ? 39.893 10.259 -40.050 1.00 45.97 191 LEU A N 1
ATOM 1481 C CA . LEU A 1 191 ? 40.747 11.444 -40.145 1.00 45.97 191 LEU A CA 1
ATOM 1482 C C . LEU A 1 191 ? 40.174 12.343 -41.261 1.00 45.97 191 LEU A C 1
ATOM 1484 O O . LEU A 1 191 ? 40.358 12.048 -42.438 1.00 45.97 191 LEU A O 1
ATOM 1488 N N . GLY A 1 192 ? 39.450 13.405 -40.902 1.00 46.81 192 GLY A N 1
ATOM 1489 C CA . GLY A 1 192 ? 39.016 14.439 -41.852 1.00 46.81 192 GLY A CA 1
ATOM 1490 C C . GLY A 1 192 ? 37.538 14.464 -42.253 1.00 46.81 192 GLY A C 1
ATOM 1491 O O . GLY A 1 192 ? 37.215 15.125 -43.235 1.00 46.81 192 GLY A O 1
ATOM 1492 N N . CYS A 1 193 ? 36.629 13.812 -41.525 1.00 46.28 193 CYS A N 1
ATOM 1493 C CA . CYS A 1 193 ? 35.198 14.084 -41.690 1.00 46.28 193 CYS A CA 1
ATOM 1494 C C . CYS A 1 193 ? 34.722 15.038 -40.590 1.00 46.28 193 CYS A C 1
ATOM 1496 O O . CYS A 1 193 ? 34.810 14.706 -39.409 1.00 46.28 193 CYS A O 1
ATOM 1498 N N . ASP A 1 194 ? 34.206 16.207 -40.978 1.00 47.94 194 ASP A N 1
ATOM 1499 C CA . ASP A 1 194 ? 33.463 17.105 -40.093 1.00 47.94 194 ASP A CA 1
ATOM 1500 C C . ASP A 1 194 ? 32.208 16.386 -39.588 1.00 47.94 194 ASP A C 1
ATOM 1502 O O . ASP A 1 194 ? 31.142 16.390 -40.211 1.00 47.94 194 ASP A O 1
ATOM 1506 N N . VAL A 1 195 ? 32.343 15.733 -38.437 1.00 46.94 195 VAL A N 1
ATOM 1507 C CA . VAL A 1 195 ? 31.232 15.131 -37.709 1.00 46.94 195 VAL A CA 1
ATOM 1508 C C . VAL A 1 195 ? 30.467 16.263 -37.030 1.00 46.94 195 VAL A C 1
ATOM 1510 O O . VAL A 1 195 ? 30.604 16.542 -35.843 1.00 46.94 195 VAL A O 1
ATOM 1513 N N . SER A 1 196 ? 29.610 16.913 -37.812 1.00 46.19 196 SER A N 1
ATOM 1514 C CA . SER A 1 196 ? 28.441 17.640 -37.317 1.00 46.19 196 SER A CA 1
ATOM 1515 C C . SER A 1 196 ? 27.363 16.643 -36.876 1.00 46.19 196 SER A C 1
ATOM 1517 O O . SER A 1 196 ? 26.213 16.700 -37.298 1.00 46.19 196 SER A O 1
ATOM 1519 N N . THR A 1 197 ? 27.715 15.688 -36.013 1.00 44.94 197 THR A N 1
ATOM 1520 C CA . THR A 1 197 ? 26.696 14.961 -35.262 1.00 44.94 197 THR A CA 1
ATOM 1521 C C . THR A 1 197 ? 26.417 15.804 -34.041 1.00 44.94 197 THR A C 1
ATOM 1523 O O . THR A 1 197 ? 27.283 15.987 -33.194 1.00 44.94 197 THR A O 1
ATOM 1526 N N . THR A 1 198 ? 25.223 16.383 -34.004 1.00 42.22 198 THR A N 1
ATOM 1527 C CA . THR A 1 198 ? 24.639 17.062 -32.854 1.00 42.22 198 THR A CA 1
ATOM 1528 C C . THR A 1 198 ? 24.801 16.182 -31.618 1.00 42.22 198 THR A C 1
ATOM 1530 O O . THR A 1 198 ? 23.982 15.312 -31.331 1.00 42.22 198 THR A O 1
ATOM 1533 N N . THR A 1 199 ? 25.902 16.386 -30.899 1.00 45.25 199 THR A N 1
ATOM 1534 C CA . THR A 1 199 ? 26.204 15.740 -29.633 1.00 45.25 199 THR A CA 1
ATOM 1535 C C . THR A 1 199 ? 25.228 16.304 -28.613 1.00 45.25 199 THR A C 1
ATOM 1537 O O . THR A 1 199 ? 25.536 17.258 -27.901 1.00 45.25 199 THR A O 1
ATOM 1540 N N . SER A 1 200 ? 24.024 15.737 -28.526 1.00 45.12 200 SER A N 1
ATOM 1541 C CA . SER A 1 200 ? 23.241 15.830 -27.299 1.00 45.12 200 SER A CA 1
ATOM 1542 C C . SER A 1 200 ? 24.095 15.174 -26.209 1.00 45.12 200 SER A C 1
ATOM 1544 O O . SER A 1 200 ? 24.227 13.947 -26.135 1.00 45.12 200 SER A O 1
ATOM 1546 N N . GLY A 1 201 ? 24.800 16.028 -25.466 1.00 52.03 201 GLY A N 1
ATOM 1547 C CA . GLY A 1 201 ? 25.849 15.686 -24.515 1.00 52.03 201 GLY A CA 1
ATOM 1548 C C . GLY A 1 201 ? 25.385 14.804 -23.352 1.00 52.03 201 GLY A C 1
ATOM 1549 O O . GLY A 1 201 ? 24.220 14.394 -23.298 1.00 52.03 201 GLY A O 1
ATOM 1550 N N . PRO A 1 202 ? 26.286 14.481 -22.402 1.00 57.75 202 PRO A N 1
ATOM 1551 C CA . PRO A 1 202 ? 26.076 13.551 -21.277 1.00 57.75 202 PRO A CA 1
ATOM 1552 C C . PRO A 1 202 ? 24.922 13.869 -20.310 1.00 57.75 202 PRO A C 1
ATOM 1554 O O . PRO A 1 202 ? 24.747 13.187 -19.306 1.00 57.75 202 PRO A O 1
ATOM 1557 N N . HIS A 1 203 ? 24.081 14.845 -20.637 1.00 57.72 203 HIS A N 1
ATOM 1558 C CA . HIS A 1 203 ? 22.933 15.320 -19.875 1.00 57.72 203 HIS A CA 1
ATOM 1559 C C . HIS A 1 203 ? 21.968 14.206 -19.453 1.00 57.72 203 HIS A C 1
ATOM 1561 O O . HIS A 1 203 ? 21.517 14.216 -18.315 1.00 57.72 203 HIS A O 1
ATOM 1567 N N . LEU A 1 204 ? 21.718 13.196 -20.296 1.00 63.47 204 LEU A N 1
ATOM 1568 C CA . LEU A 1 204 ? 20.828 12.087 -19.934 1.00 63.47 204 LEU A CA 1
ATOM 1569 C C . LEU A 1 204 ? 21.363 11.226 -18.778 1.00 63.47 204 LEU A C 1
ATOM 1571 O O . LEU A 1 204 ? 20.594 10.852 -17.896 1.00 63.47 204 LEU A O 1
ATOM 1575 N N . ALA A 1 205 ? 22.675 10.981 -18.726 1.00 64.69 205 ALA A N 1
ATOM 1576 C CA . ALA A 1 205 ? 23.288 10.285 -17.596 1.00 64.69 205 ALA A CA 1
ATOM 1577 C C . ALA A 1 205 ? 23.162 11.119 -16.310 1.00 64.69 205 ALA A C 1
ATOM 1579 O O . ALA A 1 205 ? 22.801 10.587 -15.263 1.00 64.69 205 ALA A O 1
ATOM 1580 N N . PHE A 1 206 ? 23.359 12.440 -16.398 1.00 67.25 206 PHE A N 1
ATOM 1581 C CA . PHE A 1 206 ? 23.157 13.345 -15.263 1.00 67.25 206 PHE A CA 1
ATOM 1582 C C . PHE A 1 206 ? 21.695 13.391 -14.789 1.00 67.25 206 PHE A C 1
ATOM 1584 O O . PHE A 1 206 ? 21.462 13.416 -13.581 1.00 67.25 206 PHE A O 1
ATOM 1591 N N . TYR A 1 207 ? 20.710 13.331 -15.696 1.00 69.88 207 TYR A N 1
ATOM 1592 C CA . TYR A 1 207 ? 19.292 13.234 -15.323 1.00 69.88 207 TYR A CA 1
ATOM 1593 C C . TYR A 1 207 ? 18.977 11.918 -14.603 1.00 69.88 207 TYR A C 1
ATOM 1595 O O . TYR A 1 207 ? 18.320 11.940 -13.564 1.00 69.88 207 TYR A O 1
ATOM 1603 N N . LEU A 1 208 ? 19.485 10.782 -15.093 1.00 70.12 208 LEU A N 1
ATOM 1604 C CA . LEU A 1 208 ? 19.283 9.477 -14.451 1.00 70.12 208 LEU A CA 1
ATOM 1605 C C . LEU A 1 208 ? 19.955 9.391 -13.076 1.00 70.12 208 LEU A C 1
ATOM 1607 O O . LEU A 1 208 ? 19.348 8.883 -12.132 1.00 70.12 208 LEU A O 1
ATOM 1611 N N . ILE A 1 209 ? 21.170 9.930 -12.936 1.00 73.25 209 ILE A N 1
ATOM 1612 C CA . ILE A 1 209 ? 21.852 10.040 -11.639 1.00 73.25 209 ILE A CA 1
ATOM 1613 C C . ILE A 1 209 ? 21.026 10.921 -10.693 1.00 73.25 209 ILE A C 1
ATOM 1615 O O . ILE A 1 209 ? 20.774 10.521 -9.559 1.00 73.25 209 ILE A O 1
ATOM 1619 N N . GLY A 1 210 ? 20.544 12.077 -11.162 1.00 78.12 210 GLY A N 1
ATOM 1620 C CA . GLY A 1 210 ? 19.692 12.971 -10.375 1.00 78.12 210 GLY A CA 1
ATOM 1621 C C . GLY A 1 210 ? 18.417 12.288 -9.871 1.00 78.12 210 GLY A C 1
ATOM 1622 O O . GLY A 1 210 ? 18.134 12.321 -8.673 1.00 78.12 210 GLY A O 1
ATOM 1623 N N . ILE A 1 211 ? 17.687 11.600 -10.756 1.00 81.19 211 ILE A N 1
ATOM 1624 C CA . ILE A 1 211 ? 16.483 10.829 -10.398 1.00 81.19 211 ILE A CA 1
ATOM 1625 C C . ILE A 1 211 ? 16.826 9.719 -9.396 1.00 81.19 211 ILE A C 1
ATOM 1627 O O . ILE A 1 211 ? 16.103 9.536 -8.418 1.00 81.19 211 ILE A O 1
ATOM 1631 N N . SER A 1 212 ? 17.946 9.019 -9.587 1.00 77.75 212 SER A N 1
ATOM 1632 C CA . SER A 1 212 ? 18.382 7.936 -8.693 1.00 77.75 212 SER A CA 1
ATOM 1633 C C . SER A 1 212 ? 18.723 8.443 -7.291 1.00 77.75 212 SER A C 1
ATOM 1635 O O . SER A 1 212 ? 18.367 7.804 -6.303 1.00 77.75 212 SER A O 1
ATOM 1637 N N . VAL A 1 213 ? 19.367 9.608 -7.180 1.00 85.56 213 VAL A N 1
ATOM 1638 C CA . VAL A 1 213 ? 19.669 10.242 -5.886 1.00 85.56 213 VAL A CA 1
ATOM 1639 C C . VAL A 1 213 ? 18.383 10.662 -5.171 1.00 85.56 213 VAL A C 1
ATOM 1641 O O . VAL A 1 213 ? 18.246 10.411 -3.972 1.00 85.56 213 VAL A O 1
ATOM 1644 N N . ILE A 1 214 ? 17.417 11.242 -5.894 1.00 87.38 214 ILE A N 1
ATOM 1645 C CA . ILE A 1 214 ? 16.096 11.586 -5.339 1.00 87.38 214 ILE A CA 1
ATOM 1646 C C . ILE A 1 214 ? 15.382 10.320 -4.848 1.00 87.38 214 ILE A C 1
ATOM 1648 O O . ILE A 1 214 ? 14.893 10.283 -3.717 1.00 87.38 214 ILE A O 1
ATOM 1652 N N . TRP A 1 215 ? 15.371 9.264 -5.664 1.00 84.00 215 TRP A N 1
ATOM 1653 C CA . TRP A 1 215 ? 14.761 7.979 -5.324 1.00 84.00 215 TRP A CA 1
ATOM 1654 C C . TRP A 1 215 ? 15.403 7.345 -4.084 1.00 84.00 215 TRP A C 1
ATOM 1656 O O . TRP A 1 215 ? 14.695 6.884 -3.182 1.00 84.00 215 TRP A O 1
ATOM 1666 N N . LEU A 1 216 ? 16.737 7.355 -4.000 1.00 85.62 216 LEU A N 1
ATOM 1667 C CA . LEU A 1 216 ? 17.482 6.868 -2.840 1.00 85.62 216 LEU A CA 1
ATOM 1668 C C . LEU A 1 216 ? 17.126 7.669 -1.584 1.00 85.62 216 LEU A C 1
ATOM 1670 O O . LEU A 1 216 ? 16.862 7.077 -0.538 1.00 85.62 216 LEU A O 1
ATOM 1674 N N . GLY A 1 217 ? 17.058 8.999 -1.693 1.00 88.81 217 GLY A N 1
ATOM 1675 C CA . GLY A 1 217 ? 16.642 9.874 -0.599 1.00 88.81 217 GLY A CA 1
ATOM 1676 C C . GLY A 1 217 ? 15.261 9.498 -0.060 1.00 88.81 217 GLY A C 1
ATOM 1677 O O . GLY A 1 217 ? 15.126 9.216 1.132 1.00 88.81 217 GLY A O 1
ATOM 1678 N N . ILE A 1 218 ? 14.255 9.409 -0.939 1.00 88.94 218 ILE A N 1
ATOM 1679 C CA . ILE A 1 218 ? 12.887 8.999 -0.573 1.00 88.94 218 ILE A CA 1
ATOM 1680 C C . ILE A 1 218 ? 12.895 7.617 0.096 1.00 88.94 218 ILE A C 1
ATOM 1682 O O . ILE A 1 218 ? 12.284 7.440 1.153 1.00 88.94 218 ILE A O 1
ATOM 1686 N N . SER A 1 219 ? 13.633 6.662 -0.472 1.00 82.75 219 SER A N 1
ATOM 1687 C CA . SER A 1 219 ? 13.723 5.290 0.041 1.00 82.75 219 SER A CA 1
ATOM 1688 C C . SER A 1 219 ? 14.307 5.235 1.456 1.00 82.75 219 SER A C 1
ATOM 1690 O O . SER A 1 219 ? 13.775 4.530 2.314 1.00 82.75 219 SER A O 1
ATOM 1692 N N . VAL A 1 220 ? 15.350 6.022 1.744 1.00 86.75 220 VAL A N 1
ATOM 1693 C CA . VAL A 1 220 ? 15.954 6.102 3.085 1.00 86.75 220 VAL A CA 1
ATOM 1694 C C . VAL A 1 220 ? 14.973 6.688 4.104 1.00 86.75 220 VAL A C 1
ATOM 1696 O O . VAL A 1 220 ? 14.875 6.171 5.218 1.00 86.75 220 VAL A O 1
ATOM 1699 N N . PHE A 1 221 ? 14.220 7.735 3.751 1.00 88.25 221 PHE A N 1
ATOM 1700 C CA . PHE A 1 221 ? 13.210 8.298 4.657 1.00 88.25 221 PHE A CA 1
ATOM 1701 C C . PHE A 1 221 ? 12.058 7.324 4.917 1.00 88.25 221 PHE A C 1
ATOM 1703 O O . PHE A 1 221 ? 11.627 7.188 6.063 1.00 88.25 221 PHE A O 1
ATOM 1710 N N . MET A 1 222 ? 11.578 6.624 3.886 1.00 83.12 222 MET A N 1
ATOM 1711 C CA . MET A 1 222 ? 10.543 5.599 4.047 1.00 83.12 222 MET A CA 1
ATOM 1712 C C . MET A 1 222 ? 11.023 4.445 4.930 1.00 83.12 222 MET A C 1
ATOM 1714 O O . MET A 1 222 ? 10.304 4.046 5.845 1.00 83.12 222 MET A O 1
ATOM 1718 N N . TRP A 1 223 ? 12.255 3.970 4.728 1.00 79.88 223 TRP A N 1
ATOM 1719 C CA . TRP A 1 223 ? 12.850 2.940 5.579 1.00 79.88 223 TRP A CA 1
ATOM 1720 C C . TRP A 1 223 ? 12.962 3.398 7.037 1.00 79.88 223 TRP A C 1
ATOM 1722 O O . TRP A 1 223 ? 12.505 2.690 7.932 1.00 79.88 223 TRP A O 1
ATOM 1732 N N . LYS A 1 224 ? 13.484 4.605 7.293 1.00 85.38 224 LYS A N 1
ATOM 1733 C CA . LYS A 1 224 ? 13.569 5.147 8.660 1.00 85.38 224 LYS A CA 1
ATOM 1734 C C . LYS A 1 224 ? 12.204 5.244 9.339 1.00 85.38 224 LYS A C 1
ATOM 1736 O O . LYS A 1 224 ? 12.098 4.937 10.522 1.00 85.38 224 LYS A O 1
ATOM 1741 N N . ARG A 1 225 ? 11.162 5.649 8.604 1.00 82.38 225 ARG A N 1
ATOM 1742 C CA . ARG A 1 225 ? 9.786 5.682 9.127 1.00 82.38 225 ARG A CA 1
ATOM 1743 C C . ARG A 1 225 ? 9.278 4.285 9.468 1.00 82.38 225 ARG A C 1
ATOM 1745 O O . ARG A 1 225 ? 8.694 4.119 10.531 1.00 82.38 225 ARG A O 1
ATOM 1752 N N . ALA A 1 226 ? 9.519 3.302 8.603 1.00 77.06 226 ALA A N 1
ATOM 1753 C CA . ALA A 1 226 ? 9.126 1.919 8.854 1.00 77.06 226 ALA A CA 1
ATOM 1754 C C . ALA A 1 226 ? 9.830 1.343 10.093 1.00 77.06 226 ALA A C 1
ATOM 1756 O O . ALA A 1 226 ? 9.178 0.722 10.926 1.00 77.06 226 ALA A O 1
ATOM 1757 N N . LEU A 1 227 ? 11.127 1.618 10.254 1.00 79.06 227 LEU A N 1
ATOM 1758 C CA . LEU A 1 227 ? 11.891 1.188 11.425 1.00 79.06 227 LEU A CA 1
ATOM 1759 C C . LEU A 1 227 ? 11.362 1.844 12.709 1.00 79.06 227 LEU A C 1
ATOM 1761 O O . LEU A 1 227 ? 11.082 1.157 13.680 1.00 79.06 227 LEU A O 1
ATOM 1765 N N . ALA A 1 228 ? 11.114 3.158 12.685 1.00 78.69 228 ALA A N 1
ATOM 1766 C CA . ALA A 1 228 ? 10.543 3.865 13.832 1.00 78.69 228 ALA A CA 1
ATOM 1767 C C . ALA A 1 228 ? 9.154 3.330 14.228 1.00 78.69 228 ALA A C 1
ATOM 1769 O O . ALA A 1 228 ? 8.837 3.267 15.413 1.00 78.69 228 ALA A O 1
ATOM 1770 N N . MET A 1 229 ? 8.329 2.926 13.255 1.00 72.56 229 MET A N 1
ATOM 1771 C CA . MET A 1 229 ? 7.037 2.286 13.527 1.00 72.56 229 MET A CA 1
ATOM 1772 C C . MET A 1 229 ? 7.200 0.909 14.182 1.00 72.56 229 MET A C 1
ATOM 1774 O O . MET A 1 229 ? 6.430 0.584 15.078 1.00 72.56 229 MET A O 1
ATOM 1778 N N . GLN A 1 230 ? 8.194 0.118 13.763 1.00 69.38 230 GLN A N 1
ATOM 1779 C CA . GLN A 1 230 ? 8.500 -1.181 14.375 1.00 69.38 230 GLN A CA 1
ATOM 1780 C C . GLN A 1 230 ? 9.062 -1.036 15.795 1.00 69.38 230 GLN A C 1
ATOM 1782 O O . GLN A 1 230 ? 8.726 -1.831 16.669 1.00 69.38 230 GLN A O 1
ATOM 1787 N N . ASP A 1 231 ? 9.876 -0.006 16.022 1.00 68.19 231 ASP A N 1
ATOM 1788 C CA . ASP A 1 231 ? 10.572 0.224 17.287 1.00 68.19 231 ASP A CA 1
ATOM 1789 C C . ASP A 1 231 ? 9.740 0.998 18.317 1.00 68.19 231 ASP A C 1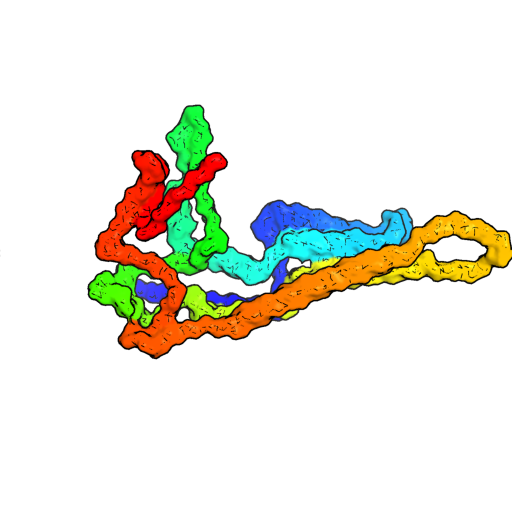
ATOM 1791 O O . ASP A 1 231 ? 10.195 1.162 19.445 1.00 68.19 231 ASP A O 1
ATOM 1795 N N . THR A 1 232 ? 8.546 1.495 17.972 1.00 69.06 232 THR A N 1
ATOM 1796 C CA . THR A 1 232 ? 7.687 2.205 18.932 1.00 69.06 232 THR A CA 1
ATOM 1797 C C . THR A 1 232 ? 6.974 1.187 19.828 1.00 69.06 232 THR A C 1
ATOM 1799 O O . THR A 1 232 ? 6.046 0.520 19.365 1.00 69.06 232 THR A O 1
ATOM 1802 N N . PRO A 1 233 ? 7.349 1.051 21.117 1.00 60.12 233 PRO A N 1
ATOM 1803 C CA . PRO A 1 233 ? 6.681 0.113 22.001 1.00 60.12 233 PRO A CA 1
ATOM 1804 C C . PRO A 1 233 ? 5.302 0.663 22.371 1.00 60.12 233 PRO A C 1
ATOM 1806 O O . PRO A 1 233 ? 5.186 1.716 23.000 1.00 60.12 233 PRO A O 1
ATOM 1809 N N . THR A 1 234 ? 4.242 -0.065 22.039 1.00 63.88 234 THR A N 1
ATOM 1810 C CA . THR A 1 234 ? 2.910 0.203 22.588 1.00 63.88 234 THR A CA 1
ATOM 1811 C C . THR A 1 234 ? 2.830 -0.443 23.965 1.00 63.88 234 THR A C 1
ATOM 1813 O O . THR A 1 234 ? 2.604 -1.649 24.103 1.00 63.88 234 THR A O 1
ATOM 1816 N N . SER A 1 235 ? 3.147 0.338 24.997 1.00 57.47 235 SER A N 1
ATOM 1817 C CA . SER A 1 235 ? 3.168 -0.152 26.369 1.00 57.47 235 SER A CA 1
ATOM 1818 C C . SER A 1 235 ? 1.776 -0.101 26.990 1.00 57.47 235 SER A C 1
ATOM 1820 O O . SER A 1 235 ? 1.068 0.901 26.923 1.00 57.47 235 SER A O 1
ATOM 1822 N N . ASN A 1 236 ? 1.411 -1.192 27.656 1.00 64.44 236 ASN A N 1
ATOM 1823 C CA . ASN A 1 236 ? 0.259 -1.200 28.542 1.00 64.44 236 ASN A CA 1
ATOM 1824 C C . ASN A 1 236 ? 0.623 -0.474 29.839 1.00 64.44 236 ASN A C 1
ATOM 1826 O O . ASN A 1 236 ? 1.720 -0.677 30.381 1.00 64.44 236 ASN A O 1
ATOM 1830 N N . ILE A 1 237 ? -0.308 0.298 30.394 1.00 60.78 237 ILE A N 1
ATOM 1831 C CA . ILE A 1 237 ? -0.117 0.911 31.709 1.00 60.78 237 ILE A CA 1
ATOM 1832 C C . ILE A 1 237 ? -0.308 -0.187 32.764 1.00 60.78 237 ILE A C 1
ATOM 1834 O O . ILE A 1 237 ? -1.404 -0.712 32.945 1.00 60.78 237 ILE A O 1
ATOM 1838 N N . ARG A 1 238 ? 0.778 -0.562 33.457 1.00 54.88 238 ARG A N 1
ATOM 1839 C CA . ARG A 1 238 ? 0.786 -1.634 34.477 1.00 54.88 238 ARG A CA 1
ATOM 1840 C C . ARG A 1 238 ? 0.413 -1.165 35.891 1.00 54.88 238 ARG A C 1
ATOM 1842 O O . ARG A 1 238 ? 0.445 -1.968 36.816 1.00 54.88 238 ARG A O 1
ATOM 1849 N N . SER A 1 239 ? 0.119 0.121 36.090 1.00 52.97 239 SER A N 1
ATOM 1850 C CA . SER A 1 239 ? 0.087 0.746 37.422 1.00 52.97 239 SER A CA 1
ATOM 1851 C C . SER A 1 239 ? -1.292 1.205 37.904 1.00 52.97 239 SER A C 1
ATOM 1853 O O . SER A 1 239 ? -1.358 2.036 38.807 1.00 52.97 239 SER A O 1
ATOM 1855 N N . MET A 1 240 ? -2.390 0.699 37.338 1.00 57.09 240 MET A N 1
ATOM 1856 C CA . MET A 1 240 ? -3.731 0.981 37.858 1.00 57.09 240 MET A CA 1
ATOM 1857 C C . MET A 1 240 ? -4.326 -0.251 38.537 1.00 57.09 240 MET A C 1
ATOM 1859 O O . MET A 1 240 ? -4.196 -1.369 38.048 1.00 57.09 240 MET A O 1
ATOM 1863 N N . ALA A 1 241 ? -5.013 -0.036 39.665 1.00 54.38 241 ALA A N 1
ATOM 1864 C CA . ALA A 1 241 ? -5.637 -1.079 40.494 1.00 54.38 241 ALA A CA 1
ATOM 1865 C C . ALA A 1 241 ? -6.742 -1.882 39.776 1.00 54.38 241 ALA A C 1
ATOM 1867 O O . ALA A 1 241 ? -7.348 -2.773 40.363 1.00 54.38 241 ALA A O 1
ATOM 1868 N N . VAL A 1 242 ? -7.001 -1.550 38.514 1.00 57.75 242 VAL A N 1
ATOM 1869 C CA . VAL A 1 242 ? -8.058 -2.115 37.688 1.00 57.75 242 VAL A CA 1
ATOM 1870 C C . VAL A 1 242 ? -7.539 -3.166 36.693 1.00 57.75 242 VAL A C 1
ATOM 1872 O O . VAL A 1 242 ? -8.328 -3.864 36.066 1.00 57.75 242 VAL A O 1
ATOM 1875 N N . GLY A 1 243 ? -6.217 -3.342 36.589 1.00 61.41 243 GLY A N 1
ATOM 1876 C CA . GLY A 1 243 ? -5.588 -4.279 35.659 1.00 61.41 243 GLY A CA 1
ATOM 1877 C C . GLY A 1 243 ? -4.841 -3.571 34.532 1.00 61.41 243 GLY A C 1
ATOM 1878 O O . GLY A 1 243 ? -4.400 -2.431 34.676 1.00 61.41 243 GLY A O 1
ATOM 1879 N N . THR A 1 244 ? -4.647 -4.282 33.425 1.00 60.97 244 THR A N 1
ATOM 1880 C CA . THR A 1 244 ? -3.946 -3.781 32.242 1.00 60.97 244 THR A CA 1
ATOM 1881 C C . THR A 1 244 ? -4.796 -2.711 31.556 1.00 60.97 244 THR A C 1
ATOM 1883 O O . THR A 1 244 ? -5.848 -3.038 31.020 1.00 60.97 244 THR A O 1
ATOM 1886 N N . LEU A 1 245 ? -4.360 -1.448 31.581 1.00 63.75 245 LEU A N 1
ATOM 1887 C CA . LEU A 1 245 ? -5.096 -0.340 30.965 1.00 63.75 245 LEU A CA 1
ATOM 1888 C C . LEU A 1 245 ? -4.452 0.089 29.639 1.00 63.75 245 LEU A C 1
ATOM 1890 O O . LEU A 1 245 ? -3.224 0.212 29.545 1.00 63.75 245 LEU A O 1
ATOM 1894 N N . GLU A 1 246 ? -5.296 0.373 28.649 1.00 65.69 246 GLU A N 1
ATOM 1895 C CA . GLU A 1 246 ? -4.927 0.982 27.372 1.00 65.69 246 GLU A CA 1
ATOM 1896 C C . GLU A 1 246 ? -5.252 2.483 27.372 1.00 65.69 246 GLU A C 1
ATOM 1898 O O . GLU A 1 246 ? -6.288 2.907 27.880 1.00 65.69 246 GLU A O 1
ATOM 1903 N N . LEU A 1 247 ? -4.359 3.305 26.807 1.00 57.59 247 LEU A N 1
ATOM 1904 C CA . LEU A 1 247 ? -4.573 4.755 26.680 1.00 57.59 247 LEU A CA 1
ATOM 1905 C C . LEU A 1 247 ? -5.476 5.111 25.485 1.00 57.59 247 LEU A C 1
ATOM 1907 O O . LEU A 1 247 ? -6.119 6.157 25.482 1.00 57.59 247 LEU A O 1
ATOM 1911 N N . VAL A 1 248 ? -5.496 4.256 24.464 1.00 59.91 248 VAL A N 1
ATOM 1912 C CA . VAL A 1 248 ? -6.309 4.408 23.255 1.00 59.91 248 VAL A CA 1
ATOM 1913 C C . VAL A 1 248 ? -7.361 3.313 23.296 1.00 59.91 248 VAL A C 1
ATOM 1915 O O . VAL A 1 248 ? -7.009 2.149 23.413 1.00 59.91 248 VAL A O 1
ATOM 1918 N N . GLY A 1 249 ? -8.635 3.680 23.222 1.00 64.69 249 GLY A N 1
ATOM 1919 C CA . GLY A 1 249 ? -9.730 2.727 23.335 1.00 64.69 249 GLY A CA 1
ATOM 1920 C C . GLY A 1 249 ? -11.021 3.272 22.743 1.00 64.69 249 GLY A C 1
ATOM 1921 O O . GLY A 1 249 ? -11.063 4.378 22.199 1.00 64.69 249 GLY A O 1
ATOM 1922 N N . GLN A 1 250 ? -12.074 2.474 22.842 1.00 66.88 250 GLN A N 1
ATOM 1923 C CA . GLN A 1 250 ? -13.394 2.824 22.333 1.00 66.88 250 GLN A CA 1
ATOM 1924 C C . GLN A 1 250 ? -14.123 3.746 23.319 1.00 66.88 250 GLN A C 1
ATOM 1926 O O . GLN A 1 250 ? -14.083 3.538 24.533 1.00 66.88 250 GLN A O 1
ATOM 1931 N N . VAL A 1 251 ? -14.792 4.775 22.794 1.00 69.81 251 VAL A N 1
ATOM 1932 C CA . VAL A 1 251 ? -15.650 5.653 23.598 1.00 69.81 251 VAL A CA 1
ATOM 1933 C C . VAL A 1 251 ? -16.916 4.884 23.953 1.00 69.81 251 VAL A C 1
ATOM 1935 O O . VAL A 1 251 ? -17.611 4.409 23.060 1.00 69.81 251 VAL A O 1
ATOM 1938 N N . ARG A 1 252 ? -17.221 4.776 25.249 1.00 73.50 252 ARG A N 1
ATOM 1939 C CA . ARG A 1 252 ? -18.457 4.158 25.738 1.00 73.50 252 ARG A CA 1
ATOM 1940 C C . ARG A 1 252 ? -19.463 5.238 26.159 1.00 73.50 252 ARG A C 1
ATOM 1942 O O . ARG A 1 252 ? -19.046 6.216 26.790 1.00 73.50 252 ARG A O 1
ATOM 1949 N N . PRO A 1 253 ? -20.758 5.083 25.840 1.00 68.69 253 PRO A N 1
ATOM 1950 C CA . PRO A 1 253 ? -21.841 5.884 26.397 1.00 68.69 253 PRO A CA 1
ATOM 1951 C C . PRO A 1 253 ? -21.790 5.940 27.928 1.00 68.69 253 PRO A C 1
ATOM 1953 O O . PRO A 1 253 ? -21.307 5.030 28.605 1.00 68.69 253 PRO A O 1
ATOM 1956 N N . TRP A 1 254 ? -22.307 7.036 28.485 1.00 68.12 254 TRP A N 1
ATOM 1957 C CA . TRP A 1 254 ? -22.509 7.163 29.928 1.00 68.12 254 TRP A CA 1
ATOM 1958 C C . TRP A 1 254 ? -23.805 6.442 30.362 1.00 68.12 254 TRP A C 1
ATOM 1960 O O . TRP A 1 254 ? -24.361 5.666 29.602 1.00 68.12 254 TRP A O 1
ATOM 1970 N N . VAL A 1 255 ? -24.327 6.692 31.578 1.00 70.38 255 VAL A N 1
ATOM 1971 C CA . VAL A 1 255 ? -25.643 6.128 31.999 1.00 70.38 255 VAL A CA 1
ATOM 1972 C C . VAL A 1 255 ? -26.767 6.550 31.049 1.00 70.38 255 VAL A C 1
ATOM 1974 O O . VAL A 1 255 ? -27.761 5.856 30.891 1.00 70.38 255 VAL A O 1
ATOM 1977 N N . VAL A 1 256 ? -26.630 7.743 30.476 1.00 73.50 256 VAL A N 1
ATOM 1978 C CA . VAL A 1 256 ? -27.618 8.343 29.590 1.00 73.50 256 VAL A CA 1
ATOM 1979 C C . VAL A 1 256 ? -27.032 8.304 28.191 1.00 73.50 256 VAL A C 1
ATOM 1981 O O . VAL A 1 256 ? -25.934 8.828 27.980 1.00 73.50 256 VAL A O 1
ATOM 1984 N N . HIS A 1 257 ? -27.758 7.684 27.261 1.00 73.12 257 HIS A N 1
ATOM 1985 C CA . HIS A 1 257 ? -27.385 7.709 25.852 1.00 73.12 257 HIS A CA 1
ATOM 1986 C C . HIS A 1 257 ? -27.328 9.159 25.356 1.00 73.12 257 HIS A C 1
ATOM 1988 O O . HIS A 1 257 ? -28.151 9.983 25.783 1.00 73.12 257 HIS A O 1
ATOM 1994 N N . PRO A 1 258 ? -26.364 9.500 24.485 1.00 78.38 258 PRO A N 1
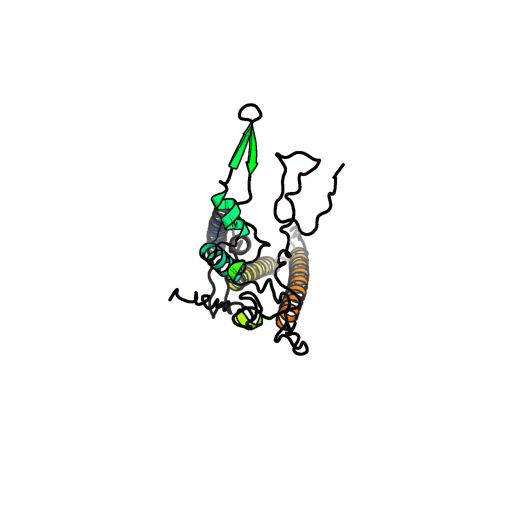ATOM 1995 C CA . PRO A 1 258 ? -26.322 10.823 23.888 1.00 78.38 258 PRO A CA 1
ATOM 1996 C C . PRO A 1 258 ? -27.644 11.098 23.160 1.00 78.38 258 PRO A C 1
ATOM 1998 O O . PRO A 1 258 ? -28.157 10.209 22.480 1.00 78.38 258 PRO A O 1
ATOM 2001 N N . PRO A 1 259 ? -28.225 12.300 23.295 1.00 79.31 259 PRO A N 1
ATOM 2002 C CA . PRO A 1 259 ? -29.391 12.646 22.502 1.00 79.31 259 PRO A CA 1
ATOM 2003 C C . PRO A 1 259 ? -29.004 12.709 21.020 1.00 79.31 259 PRO A C 1
ATOM 2005 O O . PRO A 1 259 ? -27.912 13.161 20.678 1.00 79.31 259 PRO A O 1
ATOM 2008 N N . THR A 1 260 ? -29.928 12.324 20.144 1.00 81.88 260 THR A N 1
ATOM 2009 C CA . THR A 1 260 ? -29.818 12.555 18.702 1.00 81.88 260 THR A CA 1
ATOM 2010 C C . THR A 1 260 ? -29.606 14.042 18.419 1.00 81.88 260 THR A C 1
ATOM 2012 O O . THR A 1 260 ? -30.404 14.888 18.838 1.00 81.88 260 THR A O 1
ATOM 2015 N N . VAL A 1 261 ? -28.537 14.377 17.698 1.00 82.50 261 VAL A N 1
ATOM 2016 C CA . VAL A 1 261 ? -28.188 15.765 17.380 1.00 82.50 261 VAL A CA 1
ATOM 2017 C C . VAL A 1 261 ? -28.672 16.098 15.977 1.00 82.50 261 VAL A C 1
ATOM 2019 O O . VAL A 1 261 ? -28.194 15.523 15.003 1.00 82.50 261 VAL A O 1
ATOM 2022 N N . ALA A 1 262 ? -29.586 17.060 15.862 1.00 81.62 262 ALA A N 1
ATOM 2023 C CA . ALA A 1 262 ? -29.997 17.622 14.578 1.00 81.62 262 ALA A CA 1
ATOM 2024 C C . ALA A 1 262 ? -29.015 18.718 14.120 1.00 81.62 262 ALA A C 1
ATOM 2026 O O . ALA A 1 262 ? -28.761 19.678 14.855 1.00 81.62 262 ALA A O 1
ATOM 2027 N N . VAL A 1 263 ? -28.483 18.595 12.902 1.00 78.56 263 VAL A N 1
ATOM 2028 C CA . VAL A 1 263 ? -27.681 19.630 12.232 1.00 78.56 263 VAL A CA 1
ATOM 2029 C C . VAL A 1 263 ? -28.601 20.813 11.934 1.00 78.56 263 VAL A C 1
ATOM 2031 O O . VAL A 1 263 ? -29.638 20.645 11.301 1.00 78.56 263 VAL A O 1
ATOM 2034 N N . ASP A 1 264 ? -28.251 22.011 12.403 1.00 78.25 264 ASP A N 1
ATOM 2035 C CA . ASP A 1 264 ? -29.034 23.243 12.194 1.00 78.25 264 ASP A CA 1
ATOM 2036 C C . ASP A 1 264 ? -30.520 23.162 12.614 1.00 78.25 264 ASP A C 1
ATOM 2038 O O . ASP A 1 264 ? -31.353 23.934 12.143 1.00 78.25 264 ASP A O 1
ATOM 2042 N N . GLY A 1 265 ? -30.870 22.245 13.526 1.00 75.81 265 GLY A N 1
ATOM 2043 C CA . GLY A 1 265 ? -32.259 22.031 13.954 1.00 75.81 265 GLY A CA 1
ATOM 2044 C C . GLY A 1 265 ? -33.137 21.315 12.920 1.00 75.81 265 GLY A C 1
ATOM 2045 O O . GLY A 1 265 ? -34.352 21.239 13.103 1.00 75.81 265 GLY A O 1
ATOM 2046 N N . ASP A 1 266 ? -32.537 20.778 11.858 1.00 74.12 266 ASP A N 1
ATOM 2047 C CA . ASP A 1 266 ? -33.209 19.980 10.842 1.00 74.12 266 ASP A CA 1
ATOM 2048 C C . ASP A 1 266 ? -33.195 18.496 11.239 1.00 74.12 266 ASP A C 1
ATOM 2050 O O . ASP A 1 266 ? -32.148 17.847 11.271 1.00 74.12 266 ASP A O 1
ATOM 2054 N N . ALA A 1 267 ? -34.373 17.947 11.545 1.00 72.12 267 ALA A N 1
ATOM 2055 C CA . ALA A 1 267 ? -34.524 16.548 11.945 1.00 72.12 267 ALA A CA 1
ATOM 2056 C C . ALA A 1 267 ? -34.211 15.553 10.812 1.00 72.12 267 ALA A C 1
ATOM 2058 O O . ALA A 1 267 ? -33.981 14.384 11.099 1.00 72.12 267 ALA A O 1
ATOM 2059 N N . SER A 1 268 ? -34.181 15.996 9.547 1.00 69.25 268 SER A N 1
ATOM 2060 C CA . SER A 1 268 ? -33.730 15.153 8.427 1.00 69.25 268 SER A CA 1
ATOM 2061 C C . SER A 1 268 ? -32.211 14.948 8.418 1.00 69.25 268 SER A C 1
ATOM 2063 O O . SER A 1 268 ? -31.712 13.964 7.881 1.00 69.25 268 SER A O 1
ATOM 2065 N N . LYS A 1 269 ? -31.465 15.838 9.082 1.00 69.69 269 LYS A N 1
ATOM 2066 C CA . LYS A 1 269 ? -30.004 15.807 9.178 1.00 69.69 269 LYS A CA 1
ATOM 2067 C C . LYS A 1 269 ? -29.596 15.536 10.613 1.00 69.69 269 LYS A C 1
ATOM 2069 O O . LYS A 1 269 ? -28.983 16.372 11.271 1.00 69.69 269 LYS A O 1
ATOM 2074 N N . SER A 1 270 ? -29.976 14.373 11.120 1.00 75.06 270 SER A N 1
ATOM 2075 C CA . SER A 1 270 ? -29.651 13.959 12.478 1.00 75.06 270 SER A CA 1
ATOM 2076 C C . SER A 1 270 ? -28.474 12.995 12.527 1.00 75.06 270 SER A C 1
ATOM 2078 O O . SER A 1 270 ? -28.285 12.168 11.634 1.00 75.06 270 SER A O 1
ATOM 2080 N N . VAL A 1 271 ? -27.697 13.078 13.601 1.00 70.31 271 VAL A N 1
ATOM 2081 C CA . VAL A 1 271 ? -26.632 12.126 13.909 1.00 70.31 271 VAL A CA 1
ATOM 2082 C C . VAL A 1 271 ? -26.837 11.622 15.335 1.00 70.31 271 VAL A C 1
ATOM 2084 O O . VAL A 1 271 ? -26.912 12.412 16.278 1.00 70.31 271 VAL A O 1
ATOM 2087 N N . ASP A 1 272 ? -26.951 10.305 15.472 1.00 72.31 272 ASP A N 1
ATOM 2088 C CA . ASP A 1 272 ? -27.062 9.615 16.756 1.00 72.31 272 ASP A CA 1
ATOM 2089 C C . ASP A 1 272 ? -25.679 9.393 17.391 1.00 72.31 272 ASP A C 1
ATOM 2091 O O . ASP A 1 272 ? -24.646 9.499 16.726 1.00 72.31 272 ASP A O 1
ATOM 2095 N N . ASP A 1 273 ? -25.662 9.099 18.693 1.00 69.62 273 ASP A N 1
ATOM 2096 C CA . ASP A 1 273 ? -24.474 8.670 19.449 1.00 69.62 273 ASP A CA 1
ATOM 2097 C C . ASP A 1 273 ? -23.268 9.634 19.434 1.00 69.62 273 ASP A C 1
ATOM 2099 O O . ASP A 1 273 ? -22.121 9.252 19.688 1.00 69.62 273 ASP A O 1
ATOM 2103 N N . LEU A 1 274 ? -23.510 10.928 19.208 1.00 72.50 274 LEU A N 1
ATOM 2104 C CA . LEU A 1 274 ? -22.477 11.956 19.314 1.00 72.50 274 LEU A CA 1
ATOM 2105 C C . LEU A 1 274 ? -22.203 12.314 20.779 1.00 72.50 274 LEU A C 1
ATOM 2107 O O . LEU A 1 274 ? -22.975 13.016 21.425 1.00 72.50 274 LEU A O 1
ATOM 2111 N N . SER A 1 275 ? -21.052 11.886 21.298 1.00 70.25 275 SER A N 1
ATOM 2112 C CA . SER A 1 275 ? -20.584 12.265 22.644 1.00 70.25 275 SER A CA 1
ATOM 2113 C C . SER A 1 275 ? -19.990 13.678 22.704 1.00 70.25 275 SER A C 1
ATOM 2115 O O . SER A 1 275 ? -20.095 14.354 23.727 1.00 70.25 275 SER A O 1
ATOM 2117 N N . ALA A 1 276 ? -19.378 14.137 21.610 1.00 75.06 276 ALA A N 1
ATOM 2118 C CA . ALA A 1 276 ? -18.856 15.488 21.453 1.00 75.06 276 ALA A CA 1
ATOM 2119 C C . ALA A 1 276 ? -18.874 15.883 19.972 1.00 75.06 276 ALA A C 1
ATOM 2121 O O . ALA A 1 276 ? -18.428 15.121 19.115 1.00 75.06 276 ALA A O 1
ATOM 2122 N N . TRP A 1 277 ? -19.362 17.083 19.669 1.00 78.88 277 TRP A N 1
ATOM 2123 C CA . TRP A 1 277 ? -19.402 17.610 18.308 1.00 78.88 277 TRP A CA 1
ATOM 2124 C C . TRP A 1 277 ? -19.193 19.122 18.302 1.00 78.88 277 TRP A C 1
ATOM 2126 O O . TRP A 1 277 ? -19.460 19.817 19.283 1.00 78.88 277 TRP A O 1
ATOM 2136 N N . TYR A 1 278 ? -18.712 19.634 17.175 1.00 81.69 278 TYR A N 1
ATOM 2137 C CA . TYR A 1 278 ? -18.715 21.057 16.869 1.00 81.69 278 TYR A CA 1
ATOM 2138 C C . TYR A 1 278 ? -19.006 21.227 15.381 1.00 81.69 278 TYR A C 1
ATOM 2140 O O . TYR A 1 278 ? -18.531 20.448 14.553 1.00 81.69 278 TYR A O 1
ATOM 2148 N N . TRP A 1 279 ? -19.786 22.246 15.038 1.00 81.31 279 TRP A N 1
ATOM 2149 C CA . TRP A 1 279 ? -20.083 22.566 13.649 1.00 81.31 279 TRP A CA 1
ATOM 2150 C C . TRP A 1 279 ? -19.024 23.511 13.102 1.00 81.31 279 TRP A C 1
ATOM 2152 O O . TRP A 1 279 ? -18.674 24.509 13.736 1.00 81.31 279 TRP A O 1
ATOM 2162 N N . LYS A 1 280 ? -18.520 23.203 11.909 1.00 82.56 280 LYS A N 1
ATOM 2163 C CA . LYS A 1 280 ? -17.683 24.116 11.141 1.00 82.56 280 LYS A CA 1
ATOM 2164 C C . LYS A 1 280 ? -18.401 24.424 9.839 1.00 82.56 280 LYS A C 1
ATOM 2166 O O . LYS A 1 280 ? -18.511 23.561 8.978 1.00 82.56 280 LYS A O 1
ATOM 2171 N N . TYR A 1 281 ? -18.883 25.654 9.721 1.00 80.25 281 TYR A N 1
ATOM 2172 C CA . TYR A 1 281 ? -19.454 26.154 8.479 1.00 80.25 281 TYR A CA 1
ATOM 2173 C C . TYR A 1 281 ? -18.305 26.597 7.570 1.00 80.25 281 TYR A C 1
ATOM 2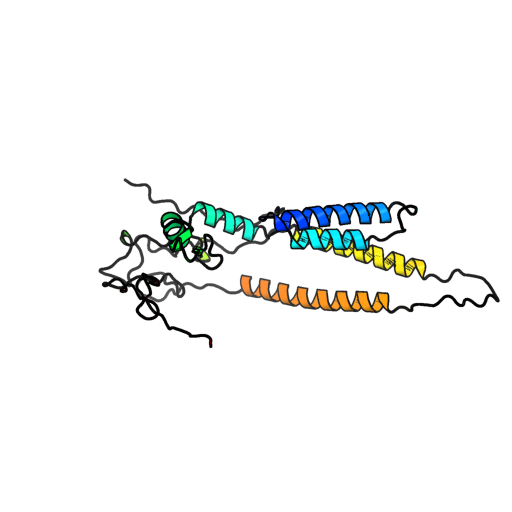175 O O . TYR A 1 281 ? -17.476 27.417 7.972 1.00 80.25 281 TYR A O 1
ATOM 2183 N N . GLU A 1 282 ? -18.225 26.023 6.374 1.00 70.69 282 GLU A N 1
ATOM 2184 C CA . GLU A 1 282 ? -17.366 26.537 5.306 1.00 70.69 282 GLU A CA 1
ATOM 2185 C C . GLU A 1 282 ? -18.173 27.581 4.519 1.00 70.69 282 GLU A C 1
ATOM 2187 O O . GLU A 1 282 ? -19.316 27.319 4.144 1.00 70.69 282 GLU A O 1
ATOM 2192 N N . ILE A 1 283 ? -17.606 28.787 4.378 1.00 53.16 283 ILE A N 1
ATOM 2193 C CA . ILE A 1 283 ? -18.173 29.924 3.628 1.00 53.16 283 ILE A CA 1
ATOM 2194 C C . ILE A 1 283 ? -17.702 29.841 2.180 1.00 53.16 283 ILE A C 1
ATOM 2196 O O . ILE A 1 283 ? -16.481 29.624 1.995 1.00 53.16 283 ILE A O 1
#

pLDDT: mean 72.8, std 14.78, range [27.69, 96.62]